Protein AF-A0A2H3JQ54-F1 (afdb_monomer_lite)

Structure (mmCIF, N/CA/C/O backbone):
data_AF-A0A2H3JQ54-F1
#
_entry.id   AF-A0A2H3JQ54-F1
#
loop_
_atom_site.group_PDB
_atom_site.id
_atom_site.type_symbol
_atom_site.label_atom_id
_atom_site.label_alt_id
_atom_site.label_comp_id
_atom_site.label_asym_id
_atom_site.label_entity_id
_atom_site.label_seq_id
_atom_site.pdbx_PDB_ins_code
_atom_site.Cartn_x
_atom_site.Cartn_y
_atom_site.Cartn_z
_atom_site.occupancy
_atom_site.B_iso_or_equiv
_atom_site.auth_seq_id
_atom_site.auth_comp_id
_atom_site.auth_asym_id
_atom_site.auth_atom_id
_atom_site.pdbx_PDB_model_num
ATOM 1 N N . MET A 1 1 ? 26.049 -53.222 3.981 1.00 39.62 1 MET A N 1
ATOM 2 C CA . MET A 1 1 ? 26.624 -52.673 5.227 1.00 39.62 1 MET A CA 1
ATOM 3 C C . MET A 1 1 ? 25.694 -51.576 5.714 1.00 39.62 1 MET A C 1
ATOM 5 O O . MET A 1 1 ? 25.750 -50.468 5.204 1.00 39.62 1 MET A O 1
ATOM 9 N N . ALA A 1 2 ? 24.769 -51.938 6.600 1.00 34.16 2 ALA A N 1
ATOM 10 C CA . ALA A 1 2 ? 23.814 -51.029 7.220 1.00 34.16 2 ALA A CA 1
ATOM 11 C C . ALA A 1 2 ? 24.393 -50.530 8.551 1.00 34.16 2 ALA A C 1
ATOM 13 O O . ALA A 1 2 ? 25.016 -51.308 9.276 1.00 34.16 2 ALA A O 1
ATOM 14 N N . ARG A 1 3 ? 24.199 -49.249 8.865 1.00 30.95 3 ARG A N 1
ATOM 15 C CA . ARG A 1 3 ? 24.366 -48.714 10.217 1.00 30.95 3 ARG A CA 1
ATOM 16 C C . ARG A 1 3 ? 23.108 -47.939 10.575 1.00 30.95 3 ARG A C 1
ATOM 18 O O . ARG A 1 3 ? 22.981 -46.767 10.244 1.00 30.95 3 ARG A O 1
ATOM 25 N N . ASP A 1 4 ? 22.212 -48.648 11.248 1.00 30.03 4 ASP A N 1
ATOM 26 C CA . ASP A 1 4 ? 21.304 -48.071 12.226 1.00 30.03 4 ASP A CA 1
ATOM 27 C C . ASP A 1 4 ? 22.130 -47.516 13.390 1.00 30.03 4 ASP A C 1
ATOM 29 O O . ASP A 1 4 ? 23.048 -48.174 13.890 1.00 30.03 4 ASP A O 1
ATOM 33 N N . GLN A 1 5 ? 21.789 -46.316 13.846 1.00 30.11 5 GLN A N 1
ATOM 34 C CA . GLN A 1 5 ? 22.185 -45.836 15.163 1.00 30.11 5 GLN A CA 1
ATOM 35 C C . GLN A 1 5 ? 20.939 -45.329 15.877 1.00 30.11 5 GLN A C 1
ATOM 37 O O . GLN A 1 5 ? 20.510 -44.188 15.736 1.00 30.11 5 GLN A O 1
ATOM 42 N N . GLN A 1 6 ? 20.359 -46.243 16.646 1.00 26.97 6 GLN A N 1
ATOM 43 C CA . GLN A 1 6 ? 19.366 -45.974 17.664 1.00 26.97 6 GLN A CA 1
ATOM 44 C C . GLN A 1 6 ? 20.102 -45.887 18.999 1.00 26.97 6 GLN A C 1
ATOM 46 O O . GLN A 1 6 ? 20.670 -46.877 19.459 1.00 26.97 6 GLN A O 1
ATOM 51 N N . CYS A 1 7 ? 20.104 -44.707 19.620 1.00 26.53 7 CYS A N 1
ATOM 52 C CA . CYS A 1 7 ? 20.526 -44.558 21.008 1.00 26.53 7 CYS A CA 1
ATOM 53 C C . CYS A 1 7 ? 19.288 -44.411 21.891 1.00 26.53 7 CYS A C 1
ATOM 55 O O . CYS A 1 7 ? 18.570 -43.415 21.853 1.00 26.53 7 CYS A O 1
ATOM 57 N N . ARG A 1 8 ? 19.060 -45.475 22.657 1.00 25.97 8 ARG A N 1
ATOM 58 C CA . ARG A 1 8 ? 18.150 -45.603 23.792 1.00 25.97 8 ARG A CA 1
ATOM 59 C C . ARG A 1 8 ? 18.846 -45.038 25.032 1.00 25.97 8 ARG A C 1
ATOM 61 O O . ARG A 1 8 ? 20.017 -45.343 25.239 1.00 25.97 8 ARG A O 1
ATOM 68 N N . MET A 1 9 ? 18.111 -44.358 25.906 1.00 24.03 9 MET A N 1
ATOM 69 C CA . MET A 1 9 ? 18.397 -44.374 27.343 1.00 24.03 9 MET A CA 1
ATOM 70 C C . MET A 1 9 ? 17.081 -44.343 28.124 1.00 24.03 9 MET A C 1
ATOM 72 O O . MET A 1 9 ? 16.326 -43.381 28.046 1.00 24.03 9 MET A O 1
ATOM 76 N N . ASP A 1 10 ? 16.844 -45.433 28.855 1.00 26.53 10 ASP A N 1
ATOM 77 C CA . ASP A 1 10 ? 15.820 -45.607 29.886 1.00 26.53 10 ASP A CA 1
ATOM 78 C C . ASP A 1 10 ? 16.506 -45.618 31.263 1.00 26.53 10 ASP A C 1
ATOM 80 O O . ASP A 1 10 ? 17.500 -46.325 31.434 1.00 26.53 10 ASP A O 1
ATOM 84 N N . ALA A 1 11 ? 15.925 -44.921 32.246 1.00 28.30 11 ALA A N 1
ATOM 85 C CA . ALA A 1 11 ? 15.897 -45.258 33.684 1.00 28.30 11 ALA A CA 1
ATOM 86 C C . ALA A 1 11 ? 14.970 -44.233 34.387 1.00 28.30 11 ALA A C 1
ATOM 88 O O . ALA A 1 11 ? 15.271 -43.048 34.381 1.00 28.30 11 ALA A O 1
ATOM 89 N N . ARG A 1 12 ? 13.714 -44.561 34.735 1.00 27.17 12 ARG A N 1
ATOM 90 C CA . ARG A 1 12 ? 13.173 -45.316 35.896 1.00 27.17 12 ARG A CA 1
ATOM 91 C C . ARG A 1 12 ? 12.977 -44.500 37.196 1.00 27.17 12 ARG A C 1
ATOM 93 O O . ARG A 1 12 ? 13.956 -44.106 37.808 1.00 27.17 12 ARG A O 1
ATOM 100 N N . PHE A 1 13 ? 11.698 -44.464 37.624 1.00 28.47 13 PHE A N 1
ATOM 101 C CA . PHE A 1 13 ? 11.098 -44.264 38.969 1.00 28.47 13 PHE A CA 1
ATOM 102 C C . PHE A 1 13 ? 11.384 -42.924 39.689 1.00 28.47 13 PHE A C 1
ATOM 104 O O . PHE A 1 13 ? 12.522 -42.512 39.835 1.00 28.47 13 PHE A O 1
ATOM 111 N N . SER A 1 14 ? 10.404 -42.185 40.227 1.00 27.56 14 SER A N 1
ATOM 112 C CA . SER A 1 14 ? 9.398 -42.623 41.209 1.00 27.56 14 SER A CA 1
ATOM 113 C C . SER A 1 14 ? 8.235 -41.624 41.317 1.00 27.56 14 SER A C 1
ATOM 115 O O . SER A 1 14 ? 8.415 -40.429 41.106 1.00 27.56 14 SER A O 1
ATOM 117 N N . ASP A 1 15 ? 7.083 -42.150 41.711 1.00 32.75 15 ASP A N 1
ATOM 118 C CA . ASP A 1 15 ? 5.839 -41.477 42.093 1.00 32.75 15 ASP A CA 1
ATOM 119 C C . ASP A 1 15 ? 5.988 -40.739 43.440 1.00 32.75 15 ASP A C 1
ATOM 121 O O . ASP A 1 15 ? 6.494 -41.360 44.369 1.00 32.75 15 ASP A O 1
ATOM 125 N N . TRP A 1 16 ? 5.548 -39.476 43.563 1.00 28.58 16 TRP A N 1
ATOM 126 C CA . TRP A 1 16 ? 5.128 -38.836 44.829 1.00 28.58 16 TRP A CA 1
ATOM 127 C C . TRP A 1 16 ? 4.170 -37.658 44.554 1.00 28.58 16 TRP A C 1
ATOM 129 O O . TRP A 1 16 ? 4.369 -36.836 43.662 1.00 28.58 16 TRP A O 1
ATOM 139 N N . THR A 1 17 ? 3.120 -37.627 45.368 1.00 31.22 17 THR A N 1
ATOM 140 C CA . THR A 1 17 ? 1.896 -36.812 45.377 1.00 31.22 17 THR A CA 1
ATOM 141 C C . THR A 1 17 ? 2.050 -35.315 45.693 1.00 31.22 17 THR A C 1
ATOM 143 O O . THR A 1 17 ? 2.890 -34.927 46.497 1.00 31.22 17 THR A O 1
ATOM 146 N N . GLU A 1 18 ? 1.120 -34.530 45.124 1.00 31.84 18 GLU A N 1
ATOM 147 C CA . GLU A 1 18 ? 0.506 -33.261 45.582 1.00 31.84 18 GLU A CA 1
ATOM 148 C C . GLU A 1 18 ? 1.346 -32.204 46.335 1.00 31.84 18 GLU A C 1
ATOM 150 O O . GLU A 1 18 ? 1.674 -32.366 47.509 1.00 31.84 18 GLU A O 1
ATOM 155 N N . ARG A 1 19 ? 1.501 -31.020 45.711 1.00 28.70 19 ARG A N 1
ATOM 156 C CA . ARG A 1 19 ? 1.103 -29.685 46.235 1.00 28.70 19 ARG A CA 1
ATOM 157 C C . ARG A 1 19 ? 1.376 -28.580 45.192 1.00 28.70 19 ARG A C 1
ATOM 159 O O . ARG A 1 19 ? 2.379 -28.597 44.491 1.00 28.70 19 ARG A O 1
ATOM 166 N N . VAL A 1 20 ? 0.462 -27.615 45.114 1.00 26.84 20 VAL A N 1
ATOM 167 C CA . VAL A 1 20 ? 0.371 -26.457 44.190 1.00 26.84 20 VAL A CA 1
ATOM 168 C C . VAL A 1 20 ? 0.284 -25.186 45.073 1.00 26.84 20 VAL A C 1
ATOM 170 O O . VAL A 1 20 ? -0.193 -25.331 46.201 1.00 26.84 20 VAL A O 1
ATOM 173 N N . PRO A 1 21 ? 0.554 -23.932 44.630 1.00 52.00 21 PRO A N 1
ATOM 174 C CA . PRO A 1 21 ? 1.572 -23.380 43.710 1.00 52.00 21 PRO A CA 1
ATOM 175 C C . PRO A 1 21 ? 2.267 -22.092 44.255 1.00 52.00 21 PRO A C 1
ATOM 177 O O . PRO A 1 21 ? 1.821 -21.516 45.243 1.00 52.00 21 PRO A O 1
ATOM 180 N N . ALA A 1 22 ? 3.286 -21.584 43.536 1.00 28.08 22 ALA A N 1
ATOM 181 C CA . ALA A 1 22 ? 3.471 -20.178 43.074 1.00 28.08 22 ALA A CA 1
ATOM 182 C C . ALA A 1 22 ? 4.973 -19.836 42.866 1.00 28.08 22 ALA A C 1
ATOM 184 O O . ALA A 1 22 ? 5.831 -20.480 43.462 1.00 28.08 22 ALA A O 1
ATOM 185 N N . PRO A 1 23 ? 5.329 -18.775 42.117 1.00 32.53 23 PRO A N 1
ATOM 186 C CA . PRO A 1 23 ? 5.084 -18.568 40.691 1.00 32.53 23 PRO A CA 1
ATOM 187 C C . PRO A 1 23 ? 6.417 -18.341 39.944 1.00 32.53 23 PRO A C 1
ATOM 189 O O . PRO A 1 23 ? 7.290 -17.617 40.418 1.00 32.53 23 PRO A O 1
ATOM 192 N N . LEU A 1 24 ? 6.570 -1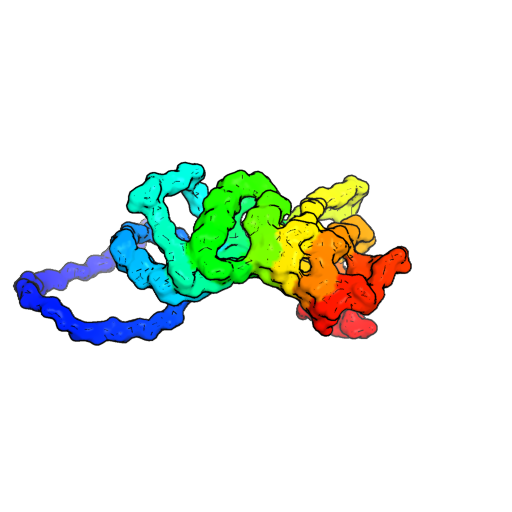8.889 38.737 1.00 23.67 24 LEU A N 1
ATOM 193 C CA . LEU A 1 24 ? 7.666 -18.485 37.852 1.00 23.67 24 LEU A CA 1
ATOM 194 C C . LEU A 1 24 ? 7.150 -17.457 36.846 1.00 23.67 24 LEU A C 1
ATOM 196 O O . LEU A 1 24 ? 6.443 -17.774 35.893 1.00 23.67 24 LEU A O 1
ATOM 200 N N . LEU A 1 25 ? 7.506 -16.204 37.123 1.00 25.75 25 LEU A N 1
ATOM 201 C CA . LEU A 1 25 ? 7.485 -15.083 36.193 1.00 25.75 25 LEU A CA 1
ATOM 202 C C . LEU A 1 25 ? 8.329 -15.424 34.958 1.00 25.75 25 LEU A C 1
ATOM 204 O O . LEU A 1 25 ? 9.514 -15.729 35.083 1.00 25.75 25 LEU A O 1
ATOM 208 N N . ILE A 1 26 ? 7.738 -15.305 33.771 1.00 23.84 26 ILE A N 1
ATOM 209 C CA . ILE A 1 26 ? 8.468 -15.209 32.503 1.00 23.84 26 ILE A CA 1
ATOM 210 C C . ILE A 1 26 ? 8.033 -13.891 31.842 1.00 23.84 26 ILE A C 1
ATOM 212 O O . ILE A 1 26 ? 6.833 -13.617 31.777 1.00 23.84 26 ILE A O 1
ATOM 216 N N . PRO A 1 27 ? 8.973 -13.038 31.399 1.00 23.91 27 PRO A N 1
ATOM 217 C CA . PRO A 1 27 ? 8.660 -11.736 30.828 1.00 23.91 27 PRO A CA 1
ATOM 218 C C . PRO A 1 27 ? 8.100 -11.913 29.415 1.00 23.91 27 PRO A C 1
ATOM 220 O O . PRO A 1 27 ? 8.723 -12.540 28.559 1.00 23.91 27 PRO A O 1
ATOM 223 N N . PHE A 1 28 ? 6.925 -11.345 29.152 1.00 25.16 28 PHE A N 1
ATOM 224 C CA . PHE A 1 28 ? 6.309 -11.412 27.834 1.00 25.16 28 PHE A CA 1
ATOM 225 C C . PHE A 1 28 ? 6.710 -10.227 26.956 1.00 25.16 28 PHE A C 1
ATOM 227 O O . PHE A 1 28 ? 6.195 -9.123 27.097 1.00 25.16 28 PHE A O 1
ATOM 234 N N . TYR A 1 29 ? 7.564 -10.510 25.974 1.00 23.81 29 TYR A N 1
ATOM 235 C CA . TYR A 1 29 ? 7.379 -9.997 24.619 1.00 23.81 29 TYR A CA 1
ATOM 236 C C . TYR A 1 29 ? 6.481 -11.000 23.886 1.00 23.81 29 TYR A C 1
ATOM 238 O O . TYR A 1 29 ? 6.945 -12.061 23.472 1.00 23.81 29 TYR A O 1
ATOM 246 N N . HIS A 1 30 ? 5.189 -10.711 23.740 1.00 31.97 30 HIS A N 1
ATOM 247 C CA . HIS A 1 30 ? 4.288 -11.575 22.975 1.00 31.97 30 HIS A CA 1
ATOM 248 C C . HIS A 1 30 ? 4.149 -11.084 21.534 1.00 31.97 30 HIS A C 1
ATOM 250 O O . HIS A 1 30 ? 3.197 -10.407 21.165 1.00 31.97 30 HIS A O 1
ATOM 256 N N . SER A 1 31 ? 5.112 -11.484 20.705 1.00 28.11 31 SER A N 1
ATOM 257 C CA . SER A 1 31 ? 4.872 -11.684 19.278 1.00 28.11 31 SER A CA 1
ATOM 258 C C . SER A 1 31 ? 4.294 -13.090 19.114 1.00 28.11 31 SER A C 1
ATOM 260 O O . SER A 1 31 ? 5.006 -14.084 19.263 1.00 28.11 31 SER A O 1
ATOM 262 N N . LEU A 1 32 ? 2.988 -13.200 18.875 1.00 33.62 32 LEU A N 1
ATOM 263 C CA . LEU A 1 32 ? 2.355 -14.472 18.524 1.00 33.62 32 LEU A CA 1
ATOM 264 C C . LEU A 1 32 ? 2.655 -14.771 17.048 1.00 33.62 32 LEU A C 1
ATOM 266 O O . LEU A 1 32 ? 1.861 -14.495 16.155 1.00 33.62 32 LEU A O 1
ATOM 270 N N . VAL A 1 33 ? 3.837 -15.334 16.785 1.00 29.16 33 VAL A N 1
ATOM 271 C CA . VAL A 1 33 ? 4.152 -15.955 15.493 1.00 29.16 33 VAL A CA 1
ATOM 272 C C . VAL A 1 33 ? 3.606 -17.377 15.524 1.00 29.16 33 VAL A C 1
ATOM 274 O O . VAL A 1 33 ? 4.290 -18.311 15.937 1.00 29.16 33 VAL A O 1
ATOM 277 N N . THR A 1 34 ? 2.369 -17.577 15.081 1.00 34.62 34 THR A N 1
ATOM 278 C CA . THR A 1 34 ? 1.852 -18.931 14.864 1.00 34.62 34 THR A CA 1
ATOM 279 C C . THR A 1 34 ? 2.414 -19.481 13.550 1.00 34.62 34 THR A C 1
ATOM 281 O O . THR A 1 34 ? 1.810 -19.394 12.484 1.00 34.62 34 THR A O 1
ATOM 284 N N . ARG A 1 35 ? 3.614 -20.078 13.604 1.00 29.59 35 ARG A N 1
ATOM 285 C CA . ARG A 1 35 ? 4.013 -21.064 12.590 1.00 29.59 35 ARG A CA 1
ATOM 286 C C . ARG A 1 35 ? 3.200 -22.325 12.857 1.00 29.59 35 ARG A C 1
ATOM 288 O O . ARG A 1 35 ? 3.353 -22.956 13.895 1.00 29.59 35 ARG A O 1
ATOM 295 N N . SER A 1 36 ? 2.299 -22.641 11.933 1.00 34.12 36 SER A N 1
ATOM 296 C CA . SER A 1 36 ? 1.471 -23.843 11.965 1.00 34.12 36 SER A CA 1
ATOM 297 C C . SER A 1 36 ? 2.342 -25.098 12.070 1.00 34.12 36 SER A C 1
ATOM 299 O O . SER A 1 36 ? 2.914 -25.529 11.077 1.00 34.12 36 SER A O 1
ATOM 301 N N . HIS A 1 37 ? 2.412 -25.674 13.270 1.00 29.45 37 HIS A N 1
ATOM 302 C CA . HIS A 1 37 ? 2.545 -27.107 13.504 1.00 29.45 37 HIS A CA 1
ATOM 303 C C . HIS A 1 37 ? 1.731 -27.458 14.756 1.00 29.45 37 HIS A C 1
ATOM 305 O O . HIS A 1 37 ? 1.732 -26.725 15.742 1.00 29.45 37 HIS A O 1
ATOM 311 N N . HIS A 1 38 ? 0.956 -28.534 14.639 1.00 36.31 38 HIS A N 1
ATOM 312 C CA . HIS A 1 38 ? -0.080 -29.002 15.557 1.00 36.31 38 HIS A CA 1
ATOM 313 C C . HIS A 1 38 ? 0.284 -28.906 17.046 1.00 36.31 38 HIS A C 1
ATOM 315 O O . HIS A 1 38 ? 1.181 -29.603 17.511 1.00 36.31 38 HIS A O 1
ATOM 321 N N . LEU A 1 39 ? -0.489 -28.129 17.808 1.00 29.86 39 LEU A N 1
ATOM 322 C CA . LEU A 1 39 ? -0.554 -28.233 19.264 1.00 29.86 39 LEU A CA 1
ATOM 323 C C . LEU A 1 39 ? -2.025 -28.195 19.711 1.00 29.86 39 LEU A C 1
ATOM 325 O O . LEU A 1 39 ? -2.792 -27.381 19.185 1.00 29.86 39 LEU A O 1
ATOM 329 N N . PRO A 1 40 ? -2.442 -29.065 20.650 1.00 32.81 40 PRO A N 1
ATOM 330 C CA . PRO A 1 40 ? -3.756 -28.989 21.267 1.00 32.81 40 PRO A CA 1
ATOM 331 C C . PRO A 1 40 ? -3.717 -27.854 22.296 1.00 32.81 40 PRO A C 1
ATOM 333 O O . PRO A 1 40 ? -3.065 -27.966 23.331 1.00 32.81 40 PRO A O 1
ATOM 336 N N . PHE A 1 41 ? -4.346 -26.724 21.982 1.00 41.16 41 PHE A N 1
ATOM 337 C CA . PHE A 1 41 ? -4.377 -25.568 22.877 1.00 41.16 41 PHE A CA 1
ATOM 338 C C . PHE A 1 41 ? -5.580 -25.645 23.819 1.00 41.16 41 PHE A C 1
ATOM 340 O O . PHE A 1 41 ? -6.712 -25.830 23.374 1.00 41.16 41 PHE A O 1
ATOM 347 N N . ASP A 1 42 ? -5.327 -25.470 25.115 1.00 36.28 42 ASP A N 1
ATOM 348 C CA . ASP A 1 42 ? -6.359 -25.345 26.141 1.00 36.28 42 ASP A CA 1
ATOM 349 C C . ASP A 1 42 ? -7.076 -23.988 25.997 1.00 36.28 42 ASP A C 1
ATOM 351 O O . ASP A 1 42 ? -6.463 -22.917 26.064 1.00 36.28 42 ASP A O 1
ATOM 355 N N . HIS A 1 43 ? -8.383 -24.028 25.734 1.00 41.59 43 HIS A N 1
ATOM 356 C CA . HIS A 1 43 ? -9.181 -22.868 25.327 1.00 41.59 43 HIS A CA 1
ATOM 357 C C . HIS A 1 43 ? -9.308 -21.789 26.420 1.00 41.59 43 HIS A C 1
ATOM 359 O O . HIS A 1 43 ? -9.524 -20.620 26.095 1.00 41.59 43 HIS A O 1
ATOM 365 N N . GLY A 1 44 ? -9.150 -22.154 27.699 1.00 36.44 44 GLY A N 1
ATOM 366 C CA . GLY A 1 44 ? -9.298 -21.233 28.834 1.00 36.44 44 GLY A CA 1
ATOM 367 C C . GLY A 1 44 ? -8.149 -20.230 28.987 1.00 36.44 44 GLY A C 1
ATOM 368 O O . GLY A 1 44 ? -8.389 -19.060 29.278 1.00 36.44 44 GLY A O 1
ATOM 369 N N . ALA A 1 45 ? -6.906 -20.650 28.729 1.00 41.97 45 ALA A N 1
ATOM 370 C CA . ALA A 1 45 ? -5.723 -19.794 28.875 1.00 41.97 45 ALA A CA 1
ATOM 371 C C . ALA A 1 45 ? -5.585 -18.768 27.734 1.00 41.97 45 ALA A C 1
ATOM 373 O O . ALA A 1 45 ? -5.090 -17.658 27.943 1.00 41.97 45 ALA A O 1
ATOM 374 N N . LEU A 1 46 ? -6.069 -19.118 26.535 1.00 46.53 46 LEU A N 1
ATOM 375 C CA . LEU A 1 46 ? -6.068 -18.224 25.378 1.00 46.53 46 LEU A CA 1
ATOM 376 C C . LEU A 1 46 ? -6.990 -17.018 25.618 1.00 46.53 46 LEU A C 1
ATOM 378 O O . LEU A 1 46 ? -6.571 -15.887 25.401 1.00 46.53 46 LEU A O 1
ATOM 382 N N . ALA A 1 47 ? -8.209 -17.244 26.125 1.00 47.59 47 ALA A N 1
ATOM 383 C CA . ALA A 1 47 ? -9.185 -16.181 26.379 1.00 47.59 47 ALA A CA 1
ATOM 384 C C . ALA A 1 47 ? -8.643 -15.107 27.343 1.00 47.59 47 ALA A C 1
ATOM 386 O O . ALA A 1 47 ? -8.693 -13.923 27.021 1.00 47.59 47 ALA A O 1
ATOM 387 N N . SER A 1 48 ? -8.010 -15.511 28.454 1.00 50.34 48 SER A N 1
ATOM 388 C CA . SER A 1 48 ? -7.392 -14.567 29.401 1.00 50.34 48 SER A CA 1
ATOM 389 C C . SER A 1 48 ? -6.163 -13.838 28.844 1.00 50.34 48 SER A C 1
ATOM 391 O O . SER A 1 48 ? -5.870 -12.718 29.257 1.00 50.34 48 SER A O 1
ATOM 393 N N . ALA A 1 49 ? -5.432 -14.452 27.906 1.00 57.69 49 ALA A N 1
ATOM 394 C CA . ALA A 1 49 ? -4.287 -13.815 27.256 1.00 57.69 49 ALA A CA 1
ATOM 395 C C . ALA A 1 49 ? -4.722 -12.720 26.265 1.00 57.69 49 ALA A C 1
ATOM 397 O O . ALA A 1 49 ? -3.965 -11.780 26.016 1.00 57.69 49 ALA A O 1
ATOM 398 N N . PHE A 1 50 ? -5.948 -12.802 25.734 1.00 64.38 50 PHE A N 1
ATOM 399 C CA . PHE A 1 50 ? -6.491 -11.788 24.834 1.00 64.38 50 PHE A CA 1
ATOM 400 C C . PHE A 1 50 ? -7.044 -10.562 25.554 1.00 64.38 50 PHE A C 1
ATOM 402 O O . PHE A 1 50 ? -7.005 -9.489 24.964 1.00 64.38 50 PHE A O 1
ATOM 409 N N . ASP A 1 51 ? -7.468 -10.646 26.817 1.00 69.44 51 ASP A N 1
ATOM 410 C CA . ASP A 1 51 ? -8.097 -9.517 27.533 1.00 69.44 51 ASP A CA 1
ATOM 411 C C . ASP A 1 51 ? -7.229 -8.249 27.630 1.00 69.44 51 ASP A C 1
ATOM 413 O O . ASP A 1 51 ? -7.760 -7.158 27.828 1.00 69.44 51 ASP A O 1
ATOM 417 N N . ARG A 1 52 ? -5.903 -8.376 27.478 1.00 78.44 52 ARG A N 1
ATOM 418 C CA . ARG A 1 52 ? -4.945 -7.251 27.468 1.00 78.44 52 ARG A CA 1
ATOM 419 C C . ARG A 1 52 ? -4.229 -7.059 26.133 1.00 78.44 52 ARG A C 1
ATOM 421 O O . ARG A 1 52 ? -3.257 -6.309 26.058 1.00 78.44 52 ARG A O 1
ATOM 428 N N . LEU A 1 53 ? -4.645 -7.774 25.091 1.00 83.62 53 LEU A N 1
ATOM 429 C CA . LEU A 1 53 ? -4.003 -7.676 23.790 1.00 83.62 53 LEU A CA 1
ATOM 430 C C . LEU A 1 53 ? -4.299 -6.309 23.168 1.00 83.62 53 LEU A C 1
ATOM 432 O O . LEU A 1 53 ? -5.454 -5.986 22.910 1.00 83.62 53 LEU A O 1
ATOM 436 N N . GLU A 1 54 ? -3.257 -5.523 22.904 1.00 87.38 54 GLU A N 1
ATOM 437 C CA . GLU A 1 54 ? -3.390 -4.219 22.237 1.00 87.38 54 GLU A CA 1
ATOM 438 C C . GLU A 1 54 ? -3.097 -4.275 20.738 1.00 87.38 54 GLU A C 1
ATOM 440 O O . GLU A 1 54 ? -3.662 -3.496 19.969 1.00 87.38 54 GLU A O 1
ATOM 445 N N . LYS A 1 55 ? -2.221 -5.193 20.318 1.00 88.56 55 LYS A N 1
ATOM 446 C CA . LYS A 1 55 ? -1.808 -5.364 18.924 1.00 88.56 55 LYS A CA 1
ATOM 447 C C . LYS A 1 55 ? -1.848 -6.834 18.545 1.00 88.56 55 LYS A C 1
ATOM 449 O O . LYS A 1 55 ? -1.280 -7.670 19.246 1.00 88.56 55 LYS A O 1
ATOM 454 N N . LEU A 1 56 ? -2.489 -7.140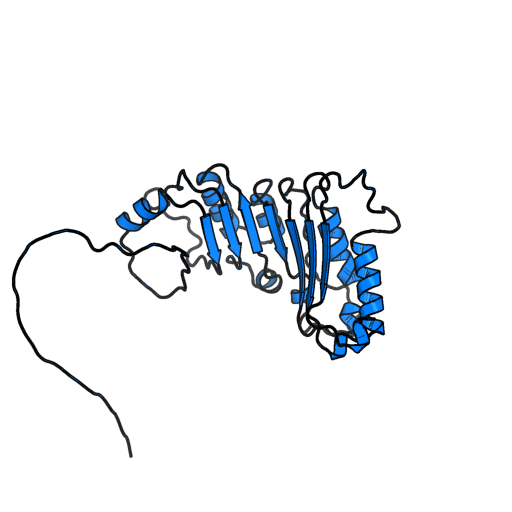 17.426 1.00 87.25 56 LEU A N 1
ATOM 455 C CA . LEU A 1 56 ? -2.537 -8.479 16.856 1.00 87.25 56 LEU A CA 1
ATOM 456 C C . LEU A 1 56 ? -1.802 -8.473 15.519 1.00 87.25 56 LEU A C 1
ATOM 458 O O . LEU A 1 56 ? -2.081 -7.636 14.673 1.00 87.25 56 LEU A O 1
ATOM 462 N N . HIS A 1 57 ? -0.883 -9.413 15.317 1.00 88.75 57 HIS A N 1
ATOM 463 C CA . HIS A 1 57 ? -0.181 -9.572 14.046 1.00 88.75 57 HIS A CA 1
ATOM 464 C C . HIS A 1 57 ? -0.558 -10.922 13.446 1.00 88.75 57 HIS A C 1
ATOM 466 O O . HIS A 1 57 ? -0.308 -11.968 14.044 1.00 88.75 57 HIS A O 1
ATOM 472 N N . ILE A 1 58 ? -1.144 -10.906 12.256 1.00 84.75 58 ILE A N 1
ATOM 473 C CA . ILE A 1 58 ? -1.574 -12.101 11.538 1.00 84.75 58 ILE A CA 1
ATOM 474 C C . ILE A 1 58 ? -0.758 -12.222 10.262 1.00 84.75 58 ILE A C 1
ATOM 476 O O . ILE A 1 58 ? -0.748 -11.329 9.420 1.00 84.75 58 ILE A O 1
ATOM 480 N N . ARG A 1 59 ? -0.082 -13.359 10.105 1.00 82.94 59 ARG A N 1
ATOM 481 C CA . ARG A 1 59 ? 0.720 -13.661 8.919 1.00 82.94 59 ARG A CA 1
ATOM 482 C C . ARG A 1 59 ? 0.330 -15.014 8.355 1.00 82.94 59 ARG A C 1
ATOM 484 O O . ARG A 1 59 ? 0.202 -15.967 9.118 1.00 82.94 59 ARG A O 1
ATOM 491 N N . ASN A 1 60 ? 0.230 -15.123 7.032 1.00 75.44 60 ASN A N 1
ATOM 492 C CA . ASN A 1 60 ? 0.054 -16.407 6.343 1.00 75.44 60 ASN A CA 1
ATOM 493 C C . ASN A 1 60 ? -1.181 -17.191 6.821 1.00 75.44 60 ASN A C 1
ATOM 495 O O . ASN A 1 60 ? -1.142 -18.422 6.898 1.00 75.44 60 ASN A O 1
ATOM 499 N N . LEU A 1 61 ? -2.259 -16.485 7.188 1.00 70.50 61 LEU A N 1
ATOM 500 C CA . LEU A 1 61 ? -3.453 -17.110 7.748 1.00 70.50 61 LEU A CA 1
ATOM 501 C C . LEU A 1 61 ? -4.102 -17.994 6.687 1.00 70.50 61 LEU A C 1
ATOM 503 O O . LEU A 1 61 ? -4.718 -17.493 5.753 1.00 70.50 61 LEU A O 1
ATOM 507 N N . ARG A 1 62 ? -3.988 -19.313 6.849 1.00 64.69 62 ARG A N 1
ATOM 508 C CA . ARG A 1 62 ? -4.701 -20.295 6.032 1.00 64.69 62 ARG A CA 1
ATOM 509 C C . ARG A 1 62 ? -5.928 -20.768 6.788 1.00 64.69 62 ARG A C 1
ATOM 511 O O . ARG A 1 62 ? -5.820 -21.389 7.841 1.00 64.69 62 ARG A O 1
ATOM 518 N N . VAL A 1 63 ? -7.095 -20.475 6.238 1.00 59.31 63 VAL A N 1
ATOM 519 C CA . VAL A 1 63 ? -8.374 -20.932 6.774 1.00 59.31 63 VAL A CA 1
ATOM 520 C C . VAL A 1 63 ? -8.579 -22.351 6.263 1.00 59.31 63 VAL A C 1
ATOM 522 O O . VAL A 1 63 ? -8.903 -22.550 5.093 1.00 59.31 63 VAL A O 1
ATOM 525 N N . LEU A 1 64 ? -8.298 -23.331 7.123 1.00 56.53 64 LEU A N 1
ATOM 526 C CA . LEU A 1 64 ? -8.401 -24.756 6.793 1.00 56.53 64 LEU A CA 1
ATOM 527 C C . LEU A 1 64 ? -9.865 -25.219 6.698 1.00 56.53 64 LEU A C 1
ATOM 529 O O . LEU A 1 64 ? -10.171 -26.119 5.924 1.00 56.53 64 LEU A O 1
ATOM 533 N N . GLU A 1 65 ? -10.775 -24.551 7.410 1.00 54.69 65 GLU A N 1
ATOM 534 C CA . GLU A 1 65 ? -12.219 -24.786 7.360 1.00 54.69 65 GLU A CA 1
ATOM 535 C C . GLU A 1 65 ? -12.939 -23.462 7.078 1.00 54.69 65 GLU A C 1
ATOM 537 O O . GLU A 1 65 ? -12.888 -22.538 7.884 1.00 54.69 65 GLU A O 1
ATOM 542 N N . ARG A 1 66 ? -13.626 -23.347 5.931 1.00 55.00 66 ARG A N 1
ATOM 543 C CA . ARG A 1 66 ? -14.402 -22.140 5.556 1.00 55.00 66 ARG A CA 1
ATOM 544 C C . ARG A 1 66 ? -15.657 -21.919 6.416 1.00 55.00 66 ARG A C 1
ATOM 546 O O . ARG A 1 66 ? -16.410 -20.983 6.166 1.00 55.00 66 ARG A O 1
ATOM 553 N N . GLN A 1 67 ? -15.920 -22.783 7.394 1.00 53.84 67 GLN A N 1
ATOM 554 C CA . GLN A 1 67 ? -17.053 -22.633 8.298 1.00 53.84 67 GLN A CA 1
ATOM 555 C C . GLN A 1 67 ? -16.642 -21.788 9.501 1.00 53.84 67 GLN A C 1
ATOM 557 O O . GLN A 1 67 ? -15.673 -22.091 10.193 1.00 53.84 67 GLN A O 1
ATOM 562 N N . ALA A 1 68 ? -17.395 -20.718 9.757 1.00 53.50 68 ALA A N 1
ATOM 563 C CA . ALA A 1 68 ? -17.217 -19.934 10.969 1.00 53.50 68 ALA A CA 1
ATOM 564 C C . ALA A 1 68 ? -17.420 -20.839 12.199 1.00 53.50 68 ALA A C 1
ATOM 566 O O . ALA A 1 68 ? -18.390 -21.605 12.224 1.00 53.50 68 ALA A O 1
ATOM 567 N N . PRO A 1 69 ? -16.564 -20.751 13.235 1.00 54.97 69 PRO A N 1
ATOM 568 C CA . PRO A 1 69 ? -16.753 -21.543 14.438 1.00 54.97 69 PRO A CA 1
ATOM 569 C C . PRO A 1 69 ? -18.141 -21.267 15.050 1.00 54.97 69 PRO A C 1
ATOM 571 O O . PRO A 1 69 ? -18.642 -20.130 14.982 1.00 54.97 69 PRO A O 1
ATOM 574 N N . PRO A 1 70 ? -18.783 -22.291 15.647 1.00 59.19 70 PRO A N 1
ATOM 575 C CA . PRO A 1 70 ? -20.081 -22.138 16.298 1.00 59.19 70 PRO A CA 1
ATOM 576 C C . PRO A 1 70 ? -20.019 -21.025 17.347 1.00 59.19 70 PRO A C 1
ATOM 578 O O . PRO A 1 70 ? -18.960 -20.772 17.918 1.00 59.19 70 PRO A O 1
ATOM 581 N N . ALA A 1 71 ? -21.143 -20.347 17.601 1.00 57.72 71 ALA A N 1
ATOM 582 C CA . ALA A 1 71 ? -21.194 -19.148 18.447 1.00 57.72 71 ALA A CA 1
ATOM 583 C C . ALA A 1 71 ? -20.524 -19.330 19.826 1.00 57.72 71 ALA A C 1
ATOM 585 O O . ALA A 1 71 ? -19.880 -18.408 20.313 1.00 57.72 71 ALA A O 1
ATOM 586 N N . SER A 1 72 ? -20.593 -20.536 20.396 1.00 52.38 72 SER A N 1
ATOM 587 C CA . SER A 1 72 ? -19.958 -20.925 21.664 1.00 52.38 72 SER A CA 1
ATOM 588 C C . SER A 1 72 ? -18.428 -21.069 21.621 1.00 52.38 72 SER A C 1
ATOM 590 O O . SER A 1 72 ? -17.803 -21.186 22.669 1.00 52.38 72 SER A O 1
ATOM 592 N N . ARG A 1 73 ? -17.817 -21.080 20.430 1.00 57.09 73 ARG A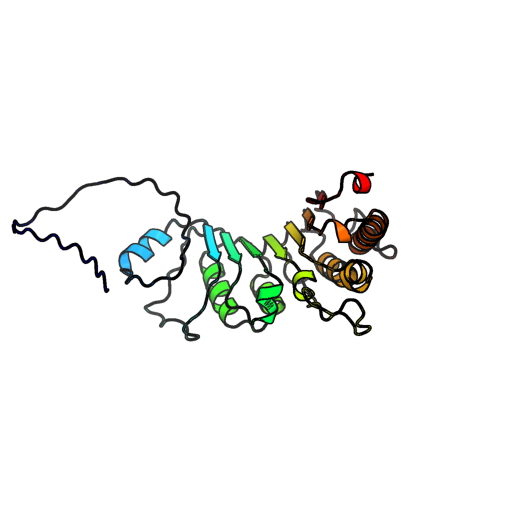 N 1
ATOM 593 C CA . ARG A 1 73 ? -16.363 -21.175 20.191 1.00 57.09 73 ARG A CA 1
ATOM 594 C C . ARG A 1 73 ? -15.793 -19.931 19.507 1.00 57.09 73 ARG A C 1
ATOM 596 O O . ARG A 1 73 ? -14.644 -19.940 19.063 1.00 57.09 73 ARG A O 1
ATOM 603 N N . ARG A 1 74 ? -16.596 -18.873 19.362 1.00 61.00 74 ARG A N 1
ATOM 604 C CA . ARG A 1 74 ? -16.123 -17.609 18.796 1.00 61.00 74 ARG A CA 1
ATOM 605 C C . ARG A 1 74 ? -15.211 -16.931 19.801 1.00 61.00 74 ARG A C 1
ATOM 607 O O . ARG A 1 74 ? -15.492 -16.903 20.994 1.00 61.00 74 ARG A O 1
ATOM 614 N N . TRP A 1 75 ? -14.109 -16.400 19.296 1.00 62.50 75 TRP A N 1
ATOM 615 C CA . TRP A 1 75 ? -13.182 -15.624 20.097 1.00 62.50 75 TRP A CA 1
ATOM 616 C C . TRP A 1 75 ? -13.923 -14.395 20.621 1.00 62.50 75 TRP A C 1
ATOM 618 O O . TRP A 1 75 ? -14.535 -13.666 19.835 1.00 62.50 75 TRP A O 1
ATOM 628 N N . ALA A 1 76 ? -13.897 -14.184 21.936 1.00 66.56 76 ALA A N 1
ATOM 629 C CA . ALA A 1 76 ? -14.355 -12.928 22.502 1.00 66.56 76 ALA A CA 1
ATOM 630 C C . ALA A 1 76 ? -13.355 -11.842 22.067 1.00 66.56 76 ALA A C 1
ATOM 632 O O . ALA A 1 76 ? -12.151 -12.014 22.281 1.00 66.56 76 ALA A O 1
ATOM 633 N N . PRO A 1 77 ? -13.804 -10.769 21.395 1.00 67.50 77 PRO A N 1
ATOM 634 C CA . PRO A 1 77 ? -12.908 -9.698 21.000 1.00 67.50 77 PRO A CA 1
ATOM 635 C C . PRO A 1 77 ? -12.301 -9.059 22.246 1.00 67.50 77 PRO A C 1
ATOM 637 O O . PRO A 1 77 ? -13.017 -8.701 23.179 1.00 67.50 77 PRO A O 1
ATOM 640 N N . SER A 1 78 ? -10.983 -8.889 22.235 1.00 74.56 78 SER A N 1
ATOM 641 C CA . SER A 1 78 ? -10.297 -8.164 23.296 1.00 74.56 78 SER A CA 1
ATOM 642 C C . SER A 1 78 ? -10.795 -6.715 23.355 1.00 74.56 78 SER A C 1
ATOM 644 O O . SER A 1 78 ? -10.768 -6.027 22.327 1.00 74.56 78 SER A O 1
ATOM 646 N N . PRO A 1 79 ? -11.223 -6.214 24.528 1.00 74.50 79 PRO A N 1
ATOM 647 C CA . PRO A 1 79 ? -11.647 -4.825 24.669 1.00 74.50 79 PRO A CA 1
ATOM 648 C C . PRO A 1 79 ? -10.477 -3.840 24.527 1.00 74.50 79 PRO A C 1
ATOM 650 O O . PRO A 1 79 ? -10.707 -2.662 24.272 1.00 74.50 79 PRO A O 1
ATOM 653 N N . THR A 1 80 ? -9.231 -4.302 24.673 1.00 82.62 80 THR A N 1
ATOM 654 C CA . THR A 1 80 ? -8.028 -3.460 24.596 1.00 82.62 80 THR A CA 1
ATOM 655 C C . THR A 1 80 ? -7.379 -3.434 23.215 1.00 82.62 80 THR A C 1
ATOM 657 O O . THR A 1 80 ? -6.393 -2.719 23.039 1.00 82.62 80 THR A O 1
ATOM 660 N N . LEU A 1 81 ? -7.890 -4.199 22.243 1.00 84.25 81 LEU A N 1
ATOM 661 C CA . LEU A 1 81 ? -7.273 -4.319 20.922 1.00 84.25 81 LEU A CA 1
ATOM 662 C C . LEU A 1 81 ? -7.426 -3.025 20.121 1.00 84.25 81 LEU A C 1
ATOM 664 O O . LEU A 1 81 ? -8.535 -2.618 19.775 1.00 84.25 81 LEU A O 1
ATOM 668 N N . LYS A 1 82 ? -6.284 -2.409 19.817 1.00 89.31 82 LYS A N 1
ATOM 669 C CA . LYS A 1 82 ? -6.169 -1.123 19.123 1.00 89.31 82 LYS A CA 1
ATOM 670 C C . LYS A 1 82 ? -5.673 -1.277 17.693 1.00 89.31 82 LYS A C 1
ATOM 672 O O . LYS A 1 82 ? -6.034 -0.461 16.853 1.00 89.31 82 LYS A O 1
ATOM 677 N N . ALA A 1 83 ? -4.849 -2.291 17.418 1.00 91.12 83 ALA A N 1
ATOM 678 C CA . ALA A 1 83 ? -4.276 -2.483 16.092 1.00 91.12 83 ALA A CA 1
ATOM 679 C C . ALA A 1 83 ? -4.277 -3.941 15.624 1.00 91.12 83 ALA A C 1
ATOM 681 O O . ALA A 1 83 ? -4.034 -4.868 16.404 1.00 91.12 83 ALA A O 1
ATOM 682 N N . LEU A 1 84 ? -4.487 -4.117 14.320 1.00 91.19 84 LEU A N 1
ATOM 683 C CA . LEU A 1 84 ? -4.339 -5.381 13.610 1.00 91.19 84 LEU A CA 1
ATOM 684 C C . LEU A 1 84 ? -3.380 -5.200 12.435 1.00 91.19 84 LEU A C 1
ATOM 686 O O . LEU A 1 84 ? -3.717 -4.527 11.465 1.00 91.19 84 LEU A O 1
ATOM 690 N N . ASP A 1 85 ? -2.254 -5.898 12.476 1.00 92.62 85 ASP A N 1
ATOM 691 C CA . ASP A 1 85 ? -1.375 -6.067 11.327 1.00 92.62 85 ASP A CA 1
ATOM 692 C C . ASP A 1 85 ? -1.734 -7.359 10.600 1.00 92.62 85 ASP A C 1
ATOM 694 O O . ASP A 1 85 ? -1.844 -8.423 11.219 1.00 92.62 85 ASP A O 1
ATOM 698 N N . PHE A 1 86 ? -1.879 -7.297 9.280 1.00 90.00 86 PHE A N 1
ATOM 699 C CA . PHE A 1 86 ? -2.152 -8.470 8.460 1.00 90.00 86 PHE A CA 1
ATOM 700 C C . PHE A 1 86 ? -1.185 -8.574 7.284 1.00 90.00 86 PHE A C 1
ATOM 702 O O . PHE A 1 86 ? -0.871 -7.591 6.619 1.00 90.00 86 PHE A O 1
ATOM 709 N N . SER A 1 87 ? -0.747 -9.797 6.989 1.00 88.56 87 SER A N 1
ATOM 710 C CA . SER A 1 87 ? -0.061 -10.126 5.742 1.00 88.56 87 SER A CA 1
ATOM 711 C C . SER A 1 87 ? -0.323 -11.562 5.317 1.00 88.56 87 SER A C 1
ATOM 713 O O . SER A 1 87 ? -0.520 -12.457 6.142 1.00 88.56 87 SER A O 1
ATOM 715 N N . GLY A 1 88 ? -0.344 -11.794 4.005 1.00 74.94 88 GLY A N 1
ATOM 716 C CA . GLY A 1 88 ? -0.503 -13.144 3.464 1.00 74.94 88 GLY A CA 1
ATOM 717 C C . GLY A 1 88 ? -1.744 -13.872 3.994 1.00 74.94 88 GLY A C 1
ATOM 718 O O . GLY A 1 88 ? -1.649 -15.029 4.374 1.00 74.94 88 GLY A O 1
ATOM 719 N N . LEU A 1 89 ? -2.909 -13.223 4.074 1.00 73.88 89 LEU A N 1
ATOM 720 C CA . LEU A 1 89 ? -4.161 -13.928 4.388 1.00 73.88 89 LEU A CA 1
ATOM 721 C C . LEU A 1 89 ? -4.427 -15.034 3.343 1.00 73.88 89 LEU A C 1
ATOM 723 O O . LEU A 1 89 ? -3.635 -15.209 2.416 1.00 73.88 89 LEU A O 1
ATOM 727 N N . ASN A 1 90 ? -5.502 -15.817 3.485 1.00 66.00 90 ASN A N 1
ATOM 728 C CA . ASN A 1 90 ? -5.79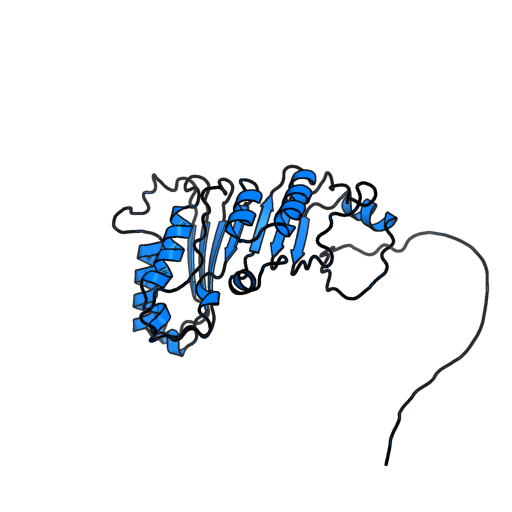4 -16.985 2.631 1.00 66.00 90 ASN A CA 1
ATOM 729 C C . ASN A 1 90 ? -6.243 -16.612 1.202 1.00 66.00 90 ASN A C 1
ATOM 731 O O . ASN A 1 90 ? -7.204 -17.149 0.662 1.00 66.00 90 ASN A O 1
ATOM 735 N N . TRP A 1 91 ? -5.528 -15.665 0.625 1.00 70.00 91 TRP A N 1
ATOM 736 C CA . TRP A 1 91 ? -5.504 -15.202 -0.731 1.00 70.00 91 TRP A CA 1
ATOM 737 C C . TRP A 1 91 ? -5.549 -16.352 -1.731 1.00 70.00 91 TRP A C 1
ATOM 739 O O . TRP A 1 91 ? -4.705 -17.259 -1.645 1.00 70.00 91 TRP A O 1
ATOM 749 N N . PRO A 1 92 ? -6.457 -16.279 -2.720 1.00 64.69 92 PRO A N 1
ATOM 750 C CA . PRO A 1 92 ? -6.249 -16.930 -4.006 1.00 64.69 92 PRO A CA 1
ATOM 751 C C . PRO A 1 92 ? -4.826 -16.666 -4.516 1.00 64.69 92 PRO A C 1
ATOM 753 O O . PRO A 1 92 ? -4.232 -15.628 -4.206 1.00 64.69 92 PRO A O 1
ATOM 756 N N . ASP A 1 93 ? -4.260 -17.603 -5.276 1.00 65.12 93 ASP A N 1
ATOM 757 C CA . ASP A 1 93 ? -2.842 -17.554 -5.661 1.00 65.12 93 ASP A CA 1
ATOM 758 C C . ASP A 1 93 ? -2.454 -16.245 -6.379 1.00 65.12 93 ASP A C 1
ATOM 760 O O . ASP A 1 93 ? -1.341 -15.751 -6.198 1.00 65.12 93 ASP A O 1
ATOM 764 N N . GLU A 1 94 ? -3.406 -15.610 -7.066 1.00 59.66 94 GLU A N 1
ATOM 765 C CA . GLU A 1 94 ? -3.268 -14.299 -7.716 1.00 59.66 94 GLU A CA 1
ATOM 766 C C . GLU A 1 94 ? -2.948 -13.136 -6.749 1.00 59.66 94 GLU A C 1
ATOM 768 O O . GLU A 1 94 ? -2.298 -12.172 -7.147 1.00 59.66 94 GLU A O 1
ATOM 773 N N . PHE A 1 95 ? -3.332 -13.202 -5.464 1.00 60.59 95 PHE A N 1
ATOM 774 C CA . PHE A 1 95 ? -3.002 -12.150 -4.479 1.00 60.59 95 PHE A CA 1
ATOM 775 C C . PHE A 1 95 ? -1.735 -12.451 -3.692 1.00 60.59 95 PHE A C 1
ATOM 777 O O . PHE A 1 95 ? -1.106 -11.537 -3.151 1.00 60.59 95 PHE A O 1
ATOM 784 N N . ARG A 1 96 ? -1.309 -13.721 -3.653 1.00 60.56 96 ARG A N 1
ATOM 785 C CA . ARG A 1 96 ? -0.032 -14.086 -3.028 1.00 60.56 96 ARG A CA 1
ATOM 786 C C . ARG A 1 96 ? 1.132 -13.417 -3.738 1.00 60.56 96 ARG A C 1
ATOM 788 O O . ARG A 1 96 ? 2.086 -13.042 -3.070 1.00 60.56 96 ARG A O 1
ATOM 795 N N . THR A 1 97 ? 1.026 -13.194 -5.047 1.00 74.25 97 THR A N 1
ATOM 796 C CA . THR A 1 97 ? 2.066 -12.515 -5.824 1.00 74.25 97 THR A CA 1
ATOM 797 C C . THR A 1 97 ? 2.185 -11.030 -5.501 1.00 74.25 97 THR A C 1
ATOM 799 O O . THR A 1 97 ? 3.266 -10.487 -5.673 1.00 74.25 97 THR A O 1
ATOM 802 N N . LEU A 1 98 ? 1.135 -10.370 -4.997 1.00 81.50 98 LEU A N 1
ATOM 803 C CA . LEU A 1 98 ? 1.170 -8.935 -4.671 1.00 81.50 98 LEU A CA 1
ATOM 804 C C . LEU A 1 98 ? 1.740 -8.640 -3.278 1.00 81.50 98 LEU A C 1
ATOM 806 O O . LEU A 1 98 ? 2.118 -7.504 -3.002 1.00 81.50 98 LEU A O 1
ATOM 810 N N . HIS A 1 99 ? 1.792 -9.651 -2.403 1.00 85.19 99 HIS A N 1
ATOM 811 C CA . HIS A 1 99 ? 2.254 -9.537 -1.016 1.00 85.19 99 HIS A CA 1
ATOM 812 C C . HIS A 1 99 ? 1.660 -8.334 -0.251 1.00 85.19 99 HIS A C 1
ATOM 814 O O . HIS A 1 99 ? 2.421 -7.539 0.297 1.00 85.19 99 HIS A O 1
ATOM 820 N N . PRO A 1 100 ? 0.320 -8.188 -0.185 1.00 89.62 100 PRO A N 1
ATOM 821 C CA . PRO A 1 100 ? -0.284 -7.093 0.558 1.00 89.62 100 PRO A CA 1
ATOM 822 C C . PRO A 1 100 ? 0.016 -7.228 2.055 1.00 89.62 100 PRO A C 1
ATOM 824 O O . PRO A 1 100 ? -0.129 -8.312 2.644 1.00 89.62 100 PRO A O 1
ATOM 827 N N . TYR A 1 101 ? 0.380 -6.105 2.659 1.00 93.38 101 TYR A N 1
ATOM 828 C CA . TYR A 1 101 ? 0.458 -5.910 4.097 1.00 93.38 101 TYR A CA 1
ATOM 829 C C . TYR A 1 101 ? -0.386 -4.691 4.463 1.00 93.38 101 TYR A C 1
ATOM 831 O O . TYR A 1 101 ? -0.397 -3.696 3.742 1.00 93.38 101 TYR A O 1
ATOM 839 N N . GLY A 1 102 ? -1.083 -4.742 5.591 1.00 94.56 102 GLY A N 1
ATOM 840 C CA . GLY A 1 102 ? -1.764 -3.562 6.104 1.00 94.56 102 GLY A CA 1
ATOM 841 C C . GLY A 1 102 ? -1.876 -3.554 7.615 1.00 94.56 102 GLY A C 1
ATOM 842 O O . GLY A 1 102 ? -1.844 -4.603 8.261 1.00 94.56 102 GLY A O 1
ATOM 843 N N . THR A 1 103 ? -2.040 -2.349 8.150 1.00 96.75 103 THR A N 1
ATOM 844 C CA . THR A 1 103 ? -2.331 -2.108 9.563 1.00 96.75 103 THR A CA 1
ATOM 845 C C . THR A 1 103 ? -3.693 -1.447 9.675 1.00 96.75 103 THR A C 1
ATOM 847 O O . THR A 1 103 ? -3.934 -0.392 9.079 1.00 96.75 103 THR A O 1
ATOM 850 N N . LEU A 1 104 ? -4.582 -2.070 10.443 1.00 94.25 104 LEU A N 1
ATOM 851 C CA . LEU A 1 104 ? -5.842 -1.477 10.858 1.00 94.25 104 LEU A CA 1
ATOM 852 C C . LEU A 1 104 ? -5.688 -0.873 12.247 1.00 94.25 104 LEU A C 1
ATOM 854 O O . LEU A 1 104 ? -5.193 -1.544 13.150 1.00 94.25 104 LEU A O 1
ATOM 858 N N . GLU A 1 105 ? -6.187 0.339 12.435 1.00 93.50 105 GLU A N 1
ATOM 859 C CA . GLU A 1 105 ? -6.488 0.881 13.754 1.00 93.50 105 GLU A CA 1
ATOM 860 C C . GLU A 1 105 ? -7.978 0.742 14.022 1.00 93.50 105 GLU A C 1
ATOM 862 O O . GLU A 1 105 ? -8.818 1.246 13.271 1.00 93.50 105 GLU A O 1
ATOM 867 N N . THR A 1 106 ? -8.310 0.055 15.108 1.00 80.19 106 THR A N 1
ATOM 868 C CA . THR A 1 106 ? -9.694 -0.208 15.487 1.00 80.19 106 THR A CA 1
ATOM 869 C C . THR A 1 106 ? -10.012 0.441 16.815 1.00 80.19 106 THR A C 1
ATOM 871 O O . THR A 1 106 ? -9.200 0.453 17.738 1.00 80.19 106 THR A O 1
ATOM 874 N N . SER A 1 107 ? -11.237 0.943 16.925 1.00 78.38 107 SER A N 1
ATOM 875 C CA . SER A 1 107 ? -11.764 1.481 18.180 1.00 78.38 107 SER A CA 1
ATOM 876 C C . SER A 1 107 ? -12.261 0.380 19.121 1.00 78.38 107 SER A C 1
ATOM 878 O O . SER A 1 107 ? -12.483 0.626 20.305 1.00 78.38 107 SER A O 1
ATOM 880 N N . SER A 1 108 ? -12.433 -0.840 18.598 1.00 77.38 108 SER A N 1
ATOM 881 C CA . SER A 1 108 ? -12.825 -2.015 19.369 1.00 77.38 108 SER A CA 1
ATOM 882 C C . SER A 1 108 ? -12.308 -3.312 18.746 1.00 77.38 108 SER A C 1
ATOM 884 O O . SER A 1 108 ? -12.211 -3.442 17.523 1.00 77.38 108 SER A O 1
ATOM 886 N N . GLY A 1 109 ? -12.089 -4.335 19.576 1.00 75.00 109 GLY A N 1
ATOM 887 C CA . GLY A 1 109 ? -11.763 -5.673 19.082 1.00 75.00 109 GLY A CA 1
ATOM 888 C C . GLY A 1 109 ? -12.860 -6.298 18.208 1.00 75.00 109 GLY A C 1
ATOM 889 O O . GLY A 1 109 ? -12.568 -7.187 17.410 1.00 75.00 109 GLY A O 1
ATOM 890 N N . PHE A 1 110 ? -14.115 -5.839 18.311 1.00 79.94 110 PHE A N 1
ATOM 891 C CA . PHE A 1 110 ? -15.215 -6.342 17.481 1.00 79.94 110 PHE A CA 1
ATOM 892 C C . PHE A 1 110 ? -15.013 -6.001 15.999 1.00 79.94 110 PHE A C 1
ATOM 894 O O . PHE A 1 110 ? -15.228 -6.858 15.143 1.00 79.94 110 PHE A O 1
ATOM 901 N N . GLU A 1 111 ? -14.536 -4.790 15.696 1.00 82.31 111 GLU A N 1
ATOM 902 C CA . GLU A 1 111 ? -14.212 -4.368 14.326 1.00 82.31 111 GLU A CA 1
ATOM 903 C C . GLU A 1 111 ? -13.114 -5.255 13.720 1.00 82.31 111 GLU A C 1
ATOM 905 O O . GLU A 1 111 ? -13.219 -5.671 12.566 1.00 82.31 111 GLU A O 1
ATOM 910 N N . THR A 1 112 ? -12.114 -5.633 14.524 1.00 81.12 112 THR A N 1
ATOM 911 C CA . THR A 1 112 ? -11.060 -6.575 14.115 1.00 81.12 112 THR A CA 1
ATOM 912 C C . THR A 1 112 ? -11.633 -7.957 13.791 1.00 81.12 112 THR A C 1
ATOM 914 O O . THR A 1 112 ? -11.342 -8.514 12.733 1.00 81.12 112 THR A O 1
ATOM 917 N N . VAL A 1 113 ? -12.471 -8.522 14.667 1.00 79.50 113 VAL A N 1
ATOM 918 C CA . VAL A 1 113 ? -13.082 -9.841 14.423 1.00 79.50 113 VAL A CA 1
ATOM 919 C C . VAL A 1 113 ? -13.955 -9.812 13.168 1.00 79.50 113 VAL A C 1
ATOM 921 O O . VAL A 1 113 ? -13.886 -10.733 12.355 1.00 79.50 113 VAL A O 1
ATOM 924 N N . LEU A 1 114 ? -14.738 -8.748 12.975 1.00 83.75 114 LEU A N 1
ATOM 925 C CA . LEU A 1 114 ? -15.577 -8.582 11.792 1.00 83.75 114 LEU A CA 1
ATOM 926 C C . LEU A 1 114 ? -14.741 -8.492 10.508 1.00 83.75 114 LEU A C 1
ATOM 928 O O . LEU A 1 114 ? -15.064 -9.164 9.529 1.00 83.75 114 LEU A O 1
ATOM 932 N N . PHE A 1 115 ? -13.651 -7.719 10.516 1.00 87.50 115 PHE A N 1
ATOM 933 C CA . PHE A 1 115 ? -12.719 -7.661 9.391 1.00 87.50 115 PHE A CA 1
ATOM 934 C C . PHE A 1 115 ? -12.169 -9.048 9.049 1.00 87.50 115 PHE A C 1
ATOM 936 O O . PHE A 1 115 ? -12.216 -9.448 7.890 1.00 87.50 115 PHE A O 1
ATOM 943 N N . LEU A 1 116 ? -11.716 -9.815 10.047 1.00 83.50 116 LEU A N 1
ATOM 944 C CA . LEU A 1 116 ? -11.172 -11.156 9.825 1.00 83.50 116 LEU A CA 1
ATOM 945 C C . LEU A 1 116 ? -12.218 -12.124 9.265 1.00 83.50 116 LEU A C 1
ATOM 947 O O . LEU A 1 116 ? -11.913 -12.868 8.337 1.00 83.50 116 LEU A O 1
ATOM 951 N N . LEU A 1 117 ? -13.453 -12.089 9.771 1.00 80.81 117 LEU A N 1
ATOM 952 C CA . LEU A 1 117 ? -14.557 -12.905 9.250 1.00 80.81 117 LEU A CA 1
ATOM 953 C C . LEU A 1 117 ? -14.924 -12.550 7.801 1.00 80.81 117 LEU A C 1
ATOM 955 O O . LEU A 1 117 ? -15.282 -13.430 7.020 1.00 80.81 117 LEU A O 1
ATOM 959 N N . ASN A 1 118 ? -14.813 -11.281 7.418 1.00 85.19 118 ASN A N 1
ATOM 960 C CA . ASN A 1 118 ? -15.034 -10.872 6.033 1.00 85.19 118 ASN A CA 1
ATOM 961 C C . ASN A 1 118 ? -13.838 -11.238 5.141 1.00 85.19 118 ASN A C 1
ATOM 963 O O . ASN A 1 118 ? -14.024 -11.717 4.023 1.00 85.19 118 ASN A O 1
ATOM 967 N N . ALA A 1 119 ? -12.612 -11.099 5.654 1.00 82.81 119 ALA A N 1
ATOM 968 C CA . ALA A 1 119 ? -11.380 -11.399 4.931 1.00 82.81 119 ALA A CA 1
ATOM 969 C C . ALA A 1 119 ? -11.315 -12.855 4.450 1.00 82.81 119 ALA A C 1
ATOM 971 O O . ALA A 1 119 ? -10.806 -13.116 3.363 1.00 82.81 119 ALA A O 1
ATOM 972 N N . VAL A 1 120 ? -11.871 -13.807 5.213 1.00 77.81 120 VAL A N 1
ATOM 973 C CA . VAL A 1 120 ? -11.913 -15.222 4.799 1.00 77.81 120 VAL A CA 1
ATOM 974 C C . VAL A 1 120 ? -12.867 -15.499 3.632 1.00 77.81 120 VAL A C 1
ATOM 976 O O . VAL A 1 120 ? -12.758 -16.548 2.998 1.00 77.81 120 VAL A O 1
ATOM 979 N N . SER A 1 121 ? -13.793 -14.576 3.362 1.00 79.12 121 SER A N 1
ATOM 980 C CA . SER A 1 121 ? -14.800 -14.688 2.301 1.00 79.12 121 SER A CA 1
ATOM 981 C C . SER A 1 121 ? -14.461 -13.851 1.065 1.00 79.12 121 SER A C 1
ATOM 983 O O . SER A 1 121 ? -15.135 -13.985 0.047 1.00 79.12 121 SER A O 1
ATOM 985 N N . CYS A 1 122 ? -13.435 -12.997 1.138 1.00 82.62 122 CYS A N 1
ATOM 986 C CA . CYS A 1 122 ? -13.032 -12.132 0.033 1.00 82.62 122 CYS A CA 1
ATOM 987 C C . CYS A 1 122 ? -12.488 -12.960 -1.135 1.00 82.62 122 CYS A C 1
ATOM 989 O O . CYS A 1 122 ? -11.585 -13.782 -0.959 1.00 82.62 122 CYS A O 1
ATOM 991 N N . SER A 1 123 ? -13.002 -12.709 -2.339 1.00 81.81 123 SER A N 1
ATOM 992 C CA . SER A 1 123 ? -12.442 -13.277 -3.569 1.00 81.81 123 SER A CA 1
ATOM 993 C C . SER A 1 123 ? -11.302 -12.438 -4.129 1.00 81.81 123 SER A C 1
ATOM 995 O O . SER A 1 123 ? -10.517 -12.957 -4.916 1.00 81.81 123 SER A O 1
ATOM 997 N N . ASP A 1 124 ? -11.219 -11.161 -3.739 1.00 84.62 124 ASP A N 1
ATOM 998 C CA . ASP A 1 124 ? -10.177 -10.257 -4.199 1.00 84.62 124 ASP A CA 1
ATOM 999 C C . ASP A 1 124 ? -9.710 -9.210 -3.179 1.00 84.62 124 ASP A C 1
ATOM 1001 O O . ASP A 1 124 ? -10.303 -9.015 -2.115 1.00 84.62 124 ASP A O 1
ATOM 1005 N N . LEU A 1 125 ? -8.588 -8.559 -3.501 1.00 86.50 125 LEU A N 1
ATOM 1006 C CA . LEU A 1 125 ? -7.960 -7.544 -2.658 1.00 86.50 125 LEU A CA 1
ATOM 1007 C C . LEU A 1 125 ? -8.819 -6.283 -2.513 1.00 86.50 125 LEU A C 1
ATOM 1009 O O . LEU A 1 125 ? -8.826 -5.698 -1.434 1.00 86.50 125 LEU A O 1
ATOM 1013 N N . ASN A 1 126 ? -9.570 -5.875 -3.539 1.00 89.94 126 ASN A N 1
ATOM 1014 C CA . ASN A 1 126 ? -10.434 -4.697 -3.439 1.00 89.94 126 ASN A CA 1
ATOM 1015 C C . ASN A 1 126 ? -11.590 -4.949 -2.462 1.00 89.94 126 ASN A C 1
ATOM 1017 O O . ASN A 1 126 ? -11.937 -4.057 -1.692 1.00 89.94 126 ASN A O 1
ATOM 1021 N N . GLN A 1 127 ? -12.133 -6.169 -2.409 1.00 90.56 127 GLN A N 1
ATOM 1022 C CA . GLN A 1 127 ? -13.102 -6.562 -1.380 1.00 90.56 127 GLN A CA 1
ATOM 1023 C C . GLN A 1 127 ? -12.498 -6.501 0.025 1.00 90.56 127 GLN A C 1
ATOM 1025 O O . GLN A 1 127 ? -13.125 -5.961 0.937 1.00 90.56 127 GLN A O 1
ATOM 1030 N N . LEU A 1 128 ? -11.263 -6.984 0.213 1.00 89.88 128 LEU A N 1
ATOM 1031 C CA . LEU A 1 128 ? -10.594 -6.856 1.510 1.00 89.88 128 LEU A CA 1
ATOM 1032 C C . LEU A 1 128 ? -10.428 -5.385 1.903 1.00 89.88 128 LEU A C 1
ATOM 1034 O O . LEU A 1 128 ? -10.777 -5.002 3.019 1.00 89.88 128 LEU A O 1
ATOM 1038 N N . LEU A 1 129 ? -9.885 -4.568 1.000 1.00 92.56 129 LEU A N 1
ATOM 1039 C CA . LEU A 1 129 ? -9.653 -3.145 1.238 1.00 92.56 129 LEU A CA 1
ATOM 1040 C C . LEU A 1 129 ? -10.966 -2.409 1.514 1.00 92.56 129 LEU A C 1
ATOM 1042 O O . LEU A 1 129 ? -11.021 -1.561 2.406 1.00 92.56 129 LEU A O 1
ATOM 1046 N N . HIS A 1 130 ? -12.048 -2.804 0.844 1.00 93.38 130 HIS A N 1
ATOM 1047 C CA . HIS A 1 130 ? -13.393 -2.326 1.131 1.00 93.38 130 HIS A CA 1
ATOM 1048 C C . HIS A 1 130 ? -13.814 -2.634 2.575 1.00 93.38 130 HIS A C 1
ATOM 1050 O O . HIS A 1 130 ? -14.302 -1.743 3.269 1.00 93.38 130 HIS A O 1
ATOM 1056 N N . HIS A 1 131 ? -13.587 -3.862 3.056 1.00 92.19 131 HIS A N 1
ATOM 1057 C CA . HIS A 1 131 ? -13.884 -4.241 4.441 1.00 92.19 131 HIS A CA 1
ATOM 1058 C C . HIS A 1 131 ? -12.967 -3.572 5.470 1.00 92.19 131 HIS A C 1
ATOM 1060 O O . HIS A 1 131 ? -13.414 -3.306 6.585 1.00 92.19 131 HIS A O 1
ATOM 1066 N N . ALA A 1 132 ? -11.713 -3.287 5.114 1.00 92.94 132 ALA A N 1
ATOM 1067 C CA . ALA A 1 132 ? -10.810 -2.509 5.958 1.00 92.94 132 ALA A CA 1
ATOM 1068 C C . ALA A 1 132 ? -11.324 -1.070 6.138 1.00 92.94 132 ALA A C 1
ATOM 1070 O O . ALA A 1 132 ? -11.250 -0.505 7.232 1.00 92.94 132 ALA A O 1
ATOM 1071 N N . GLY A 1 133 ? -11.874 -0.480 5.071 1.00 94.25 133 GLY A N 1
ATOM 1072 C CA . GLY A 1 133 ? -12.499 0.839 5.087 1.00 94.25 133 GLY A CA 1
ATOM 1073 C C . GLY A 1 133 ? -11.619 1.901 5.751 1.00 94.25 133 GLY A C 1
ATOM 1074 O O . GLY A 1 133 ? -10.407 1.958 5.530 1.00 94.25 133 GLY A O 1
ATOM 1075 N N . LYS A 1 134 ? -12.227 2.724 6.614 1.00 94.69 134 LYS A N 1
ATOM 1076 C CA . LYS A 1 134 ? -11.544 3.794 7.364 1.00 94.69 134 LYS A CA 1
ATOM 1077 C C . LYS A 1 134 ? -10.566 3.305 8.441 1.00 94.69 134 LYS A C 1
ATOM 1079 O O . LYS A 1 134 ? -9.858 4.132 9.001 1.00 94.69 134 LYS A O 1
ATOM 1084 N N . ALA A 1 135 ? -10.581 2.015 8.782 1.00 94.88 135 ALA A N 1
ATOM 1085 C CA . ALA A 1 135 ? -9.682 1.472 9.795 1.00 94.88 135 ALA A CA 1
ATOM 1086 C C . ALA A 1 135 ? -8.265 1.280 9.239 1.00 94.88 135 ALA A C 1
ATOM 1088 O O . ALA A 1 135 ? -7.313 1.280 10.009 1.00 94.88 135 ALA A O 1
ATOM 1089 N N . LEU A 1 136 ? -8.106 1.142 7.916 1.00 96.56 136 LEU A N 1
ATOM 1090 C CA . LEU A 1 136 ? -6.794 1.009 7.282 1.00 96.56 136 LEU A CA 1
ATOM 1091 C C . LEU A 1 136 ? -5.974 2.288 7.475 1.00 96.56 136 LEU A C 1
ATOM 1093 O O . LEU A 1 136 ? -6.393 3.345 7.011 1.00 96.56 136 LEU A O 1
ATOM 1097 N N . ARG A 1 137 ? -4.816 2.179 8.133 1.00 97.38 137 ARG A N 1
ATOM 1098 C CA . ARG A 1 137 ? -3.877 3.291 8.367 1.00 97.38 137 ARG A CA 1
ATOM 1099 C C . ARG A 1 137 ? -2.615 3.204 7.542 1.00 97.38 137 ARG A C 1
ATOM 1101 O O . ARG A 1 137 ? -2.195 4.209 6.983 1.00 97.38 137 ARG A O 1
ATOM 1108 N N . TYR A 1 138 ? -2.064 2.003 7.454 1.00 97.69 138 TYR A N 1
ATOM 1109 C CA . TYR A 1 138 ? -0.884 1.696 6.664 1.00 97.69 138 TYR A CA 1
ATOM 1110 C C . TYR A 1 138 ? -1.243 0.627 5.643 1.00 97.69 138 TYR A C 1
ATOM 1112 O O . TYR A 1 138 ? -1.914 -0.355 5.984 1.00 97.69 138 TYR A O 1
ATOM 1120 N N . PHE A 1 139 ? -0.774 0.799 4.413 1.00 97.12 139 PHE A N 1
ATOM 1121 C CA . PHE A 1 139 ? -0.894 -0.212 3.376 1.00 97.12 139 PHE A CA 1
ATOM 1122 C C . PHE A 1 139 ? 0.390 -0.320 2.565 1.00 97.12 139 PHE A C 1
ATOM 1124 O O . PHE A 1 139 ? 0.934 0.676 2.095 1.00 97.12 139 PHE A O 1
ATOM 1131 N N . GLU A 1 140 ? 0.844 -1.550 2.377 1.00 95.62 140 GLU A N 1
ATOM 1132 C CA . GLU A 1 140 ? 2.040 -1.886 1.627 1.00 95.62 140 GLU A CA 1
ATOM 1133 C C . GLU A 1 140 ? 1.730 -2.949 0.583 1.00 95.62 140 GLU A C 1
ATOM 1135 O O . GLU A 1 140 ? 1.053 -3.945 0.861 1.00 95.62 140 GLU A O 1
ATOM 1140 N N . ILE A 1 141 ? 2.242 -2.745 -0.631 1.00 94.00 141 ILE A N 1
ATOM 1141 C CA . ILE A 1 141 ? 2.000 -3.659 -1.741 1.00 94.00 141 ILE A CA 1
ATOM 1142 C C . ILE A 1 141 ? 3.114 -3.652 -2.785 1.00 94.00 141 ILE A C 1
ATOM 1144 O O . ILE A 1 141 ? 3.776 -2.644 -3.019 1.00 94.00 141 ILE A O 1
ATOM 1148 N N . TYR A 1 142 ? 3.272 -4.791 -3.461 1.00 91.44 142 TYR A N 1
ATOM 1149 C CA . TYR A 1 142 ? 4.268 -5.051 -4.493 1.00 91.44 142 TYR A CA 1
ATOM 1150 C C . TYR A 1 142 ? 3.561 -5.308 -5.834 1.00 91.44 142 TYR A C 1
ATOM 1152 O O . TYR A 1 142 ? 3.491 -6.454 -6.288 1.00 91.44 142 TYR A O 1
ATOM 1160 N N . PRO A 1 143 ? 2.986 -4.276 -6.484 1.00 87.00 143 PRO A N 1
ATOM 1161 C CA . PRO A 1 143 ? 2.075 -4.464 -7.618 1.00 87.00 143 PRO A CA 1
ATOM 1162 C C . PRO A 1 143 ? 2.740 -5.179 -8.801 1.00 87.00 143 PRO A C 1
ATOM 1164 O O . PRO A 1 143 ? 2.123 -6.002 -9.480 1.00 87.00 143 PRO A O 1
ATOM 1167 N N . LEU A 1 144 ? 4.032 -4.921 -9.010 1.00 85.38 144 LEU A N 1
ATOM 1168 C CA . LEU A 1 144 ? 4.788 -5.444 -10.148 1.00 85.38 144 LEU A CA 1
ATOM 1169 C C . LEU A 1 144 ? 5.309 -6.861 -9.939 1.00 85.38 144 LEU A C 1
ATOM 1171 O O . LEU A 1 144 ? 5.803 -7.482 -10.872 1.00 85.38 144 LEU A O 1
ATOM 1175 N N . LYS A 1 145 ? 5.178 -7.405 -8.732 1.00 83.81 145 LYS A N 1
ATOM 1176 C CA . LYS A 1 145 ? 5.674 -8.743 -8.423 1.00 83.81 145 LYS A CA 1
ATOM 1177 C C . LYS A 1 145 ? 4.884 -9.847 -9.136 1.00 83.81 145 LYS A C 1
ATOM 1179 O O . LYS A 1 145 ? 5.420 -10.921 -9.387 1.00 83.81 145 LYS A O 1
ATOM 1184 N N . SER A 1 146 ? 3.652 -9.550 -9.553 1.00 79.12 146 SER A N 1
ATOM 1185 C CA . SER A 1 146 ? 2.859 -10.387 -10.468 1.00 79.12 146 SER A CA 1
ATOM 1186 C C . SER A 1 146 ? 3.487 -10.549 -11.861 1.00 79.12 146 SER A C 1
ATOM 1188 O O . SER A 1 146 ? 3.161 -11.495 -12.572 1.00 79.12 146 SER A O 1
ATOM 1190 N N . LEU A 1 147 ? 4.399 -9.653 -12.249 1.00 80.31 147 LEU A N 1
ATOM 1191 C CA . LEU A 1 147 ? 5.070 -9.672 -13.548 1.00 80.31 147 LEU A CA 1
ATOM 1192 C C . LEU A 1 147 ? 6.359 -10.500 -13.552 1.00 80.31 147 LEU A C 1
ATOM 1194 O O . LEU A 1 147 ? 6.986 -10.643 -14.603 1.00 80.31 147 LEU A O 1
ATOM 1198 N N . LEU A 1 148 ? 6.773 -11.055 -12.409 1.00 76.56 148 LEU A N 1
ATOM 1199 C CA . LEU A 1 148 ? 7.943 -11.926 -12.354 1.00 76.56 148 LEU A CA 1
ATOM 1200 C C . LEU A 1 148 ? 7.714 -13.159 -13.240 1.00 76.56 148 LEU A C 1
ATOM 1202 O O . LEU A 1 148 ? 6.767 -13.916 -13.046 1.00 76.56 148 LEU A O 1
ATOM 1206 N N . GLY A 1 149 ? 8.588 -13.343 -14.232 1.00 77.19 149 GLY A N 1
ATOM 1207 C CA . GLY A 1 149 ? 8.469 -14.406 -15.236 1.00 77.19 149 GLY A CA 1
ATOM 1208 C C . GLY A 1 149 ? 7.589 -14.061 -16.444 1.00 77.19 149 GLY A C 1
ATOM 1209 O O . GLY A 1 149 ? 7.457 -14.889 -17.347 1.00 77.19 149 GLY A O 1
ATOM 1210 N N . ALA A 1 150 ? 7.014 -12.855 -16.512 1.00 80.38 150 ALA A N 1
ATOM 1211 C CA . ALA A 1 150 ? 6.322 -12.390 -17.709 1.00 80.38 150 ALA A CA 1
ATOM 1212 C C . ALA A 1 150 ? 7.311 -12.201 -18.870 1.00 80.38 150 ALA A C 1
ATOM 1214 O O . ALA A 1 150 ? 8.435 -11.737 -18.680 1.00 80.38 150 ALA A O 1
ATOM 1215 N N . ASN A 1 151 ? 6.882 -12.529 -20.094 1.00 81.19 151 ASN A N 1
ATOM 1216 C CA . ASN A 1 151 ? 7.698 -12.301 -21.284 1.00 81.19 151 ASN A CA 1
ATOM 1217 C C . ASN A 1 151 ? 7.854 -10.781 -21.520 1.00 81.19 151 ASN A C 1
ATOM 1219 O O . ASN A 1 151 ? 6.855 -10.122 -21.828 1.00 81.19 151 ASN A O 1
ATOM 1223 N N . PRO A 1 152 ? 9.079 -10.226 -21.431 1.00 77.38 152 PRO A N 1
ATOM 1224 C CA . PRO A 1 152 ? 9.322 -8.790 -21.567 1.00 77.38 152 PRO A CA 1
ATOM 1225 C C . PRO A 1 152 ? 8.990 -8.236 -22.955 1.00 77.38 152 PRO A C 1
ATOM 1227 O O . PRO A 1 152 ? 8.736 -7.045 -23.098 1.00 77.38 152 PRO A O 1
ATOM 1230 N N . HIS A 1 153 ? 8.968 -9.095 -23.975 1.00 78.31 153 HIS A N 1
ATOM 1231 C CA . HIS A 1 153 ? 8.665 -8.727 -25.357 1.00 78.31 153 HIS A CA 1
ATOM 1232 C C . HIS A 1 153 ? 7.194 -8.944 -25.721 1.00 78.31 153 HIS A C 1
ATOM 1234 O O . HIS A 1 153 ? 6.808 -8.780 -26.878 1.00 78.31 153 HIS A O 1
ATOM 1240 N N . ASN A 1 154 ? 6.359 -9.341 -24.756 1.00 79.38 154 ASN A N 1
ATOM 1241 C CA . ASN A 1 154 ? 4.936 -9.489 -25.003 1.00 79.38 154 ASN A CA 1
ATOM 1242 C C . ASN A 1 154 ? 4.285 -8.110 -25.183 1.00 79.38 154 ASN A C 1
ATOM 1244 O O . ASN A 1 154 ? 4.310 -7.276 -24.281 1.00 79.38 154 ASN A O 1
ATOM 1248 N N . ILE A 1 155 ? 3.656 -7.907 -26.338 1.00 73.06 155 ILE A N 1
ATOM 1249 C CA . ILE A 1 155 ? 2.926 -6.682 -26.686 1.00 73.06 155 ILE A CA 1
ATOM 1250 C C . ILE A 1 155 ? 1.555 -6.584 -26.008 1.00 73.06 155 ILE A C 1
ATOM 1252 O O . ILE A 1 155 ? 0.902 -5.548 -26.089 1.00 73.06 155 ILE A O 1
ATOM 1256 N N . GLN A 1 156 ? 1.085 -7.657 -25.362 1.00 76.94 156 GLN A N 1
ATOM 1257 C CA . GLN A 1 156 ? -0.188 -7.617 -24.650 1.00 76.94 156 GLN A CA 1
ATOM 1258 C C . GLN A 1 156 ? -0.121 -6.666 -23.444 1.00 76.94 156 GLN A C 1
ATOM 1260 O O . GLN A 1 156 ? 0.947 -6.535 -22.828 1.00 76.94 156 GLN A O 1
ATOM 1265 N N . PRO A 1 157 ? -1.249 -6.024 -23.084 1.00 76.62 157 PRO A N 1
ATOM 1266 C CA . PRO A 1 157 ? -1.335 -5.196 -21.888 1.00 76.62 157 PRO A CA 1
ATOM 1267 C C . PRO A 1 157 ? -0.939 -5.977 -20.635 1.00 76.62 157 PRO A C 1
ATOM 1269 O O . PRO A 1 157 ? -1.318 -7.144 -20.474 1.00 76.62 157 PRO A O 1
ATOM 1272 N N . LEU A 1 158 ? -0.192 -5.332 -19.741 1.00 76.94 158 LEU A N 1
ATOM 1273 C CA . LEU A 1 158 ? 0.179 -5.932 -18.464 1.00 76.94 158 LEU A CA 1
ATOM 1274 C C . LEU A 1 158 ? -1.076 -6.131 -17.603 1.00 76.94 158 LEU A C 1
ATOM 1276 O O . LEU A 1 158 ? -1.788 -5.181 -17.279 1.00 76.94 158 LEU A O 1
ATOM 1280 N N . ARG A 1 159 ? -1.351 -7.380 -17.211 1.00 75.12 159 ARG A N 1
ATOM 1281 C CA . ARG A 1 159 ? -2.447 -7.719 -16.291 1.00 75.12 159 ARG A CA 1
ATOM 1282 C C . ARG A 1 159 ? -2.012 -7.489 -14.849 1.00 75.12 159 ARG A C 1
ATOM 1284 O O . ARG A 1 159 ? -1.805 -8.435 -14.097 1.00 75.12 159 ARG A O 1
ATOM 1291 N N . ILE A 1 160 ? -1.839 -6.226 -14.487 1.00 76.81 160 ILE A N 1
ATOM 1292 C CA . ILE A 1 160 ? -1.580 -5.834 -13.105 1.00 76.81 160 ILE A CA 1
ATOM 1293 C C . ILE A 1 160 ? -2.935 -5.506 -12.461 1.00 76.81 160 ILE A C 1
ATOM 1295 O O . ILE A 1 160 ? -3.686 -4.714 -13.036 1.00 76.81 160 ILE A O 1
ATOM 1299 N N . PRO A 1 161 ? -3.275 -6.098 -11.304 1.00 78.88 161 PRO A N 1
ATOM 1300 C CA . PRO A 1 161 ? -4.515 -5.788 -10.604 1.00 78.88 161 PRO A CA 1
ATOM 1301 C C . PRO A 1 161 ? -4.612 -4.300 -10.264 1.00 78.88 161 PRO A C 1
ATOM 1303 O O . PRO A 1 161 ? -3.703 -3.737 -9.651 1.00 78.88 161 PRO A O 1
ATOM 1306 N N . ASP A 1 162 ? -5.727 -3.679 -10.648 1.00 84.88 162 ASP A N 1
ATOM 1307 C CA . ASP A 1 162 ? -6.043 -2.317 -10.230 1.00 84.88 162 ASP A CA 1
ATOM 1308 C C . ASP A 1 162 ? -6.528 -2.320 -8.783 1.00 84.88 162 ASP A C 1
ATOM 1310 O O . ASP A 1 162 ? -7.407 -3.097 -8.400 1.00 84.88 162 ASP A O 1
ATOM 1314 N N . ILE A 1 163 ? -5.930 -1.441 -7.985 1.00 89.88 163 ILE A N 1
ATOM 1315 C CA . ILE A 1 163 ? -6.173 -1.339 -6.549 1.00 89.88 163 ILE A CA 1
ATOM 1316 C C . ILE A 1 163 ? -6.853 -0.010 -6.281 1.00 89.88 163 ILE A C 1
ATOM 1318 O O . ILE A 1 163 ? -6.280 1.045 -6.557 1.00 89.88 163 ILE A O 1
ATOM 1322 N N . ASP A 1 164 ? -8.069 -0.084 -5.752 1.00 92.81 164 ASP A N 1
ATOM 1323 C CA . ASP A 1 164 ? -8.876 1.081 -5.417 1.00 92.81 164 ASP A CA 1
ATOM 1324 C C . ASP A 1 164 ? -8.827 1.350 -3.907 1.00 92.81 164 ASP A C 1
ATOM 1326 O O . ASP A 1 164 ? -9.378 0.598 -3.102 1.00 92.81 164 ASP A O 1
ATOM 1330 N N . LEU A 1 165 ? -8.175 2.452 -3.532 1.00 95.44 165 LEU A N 1
ATOM 1331 C CA . LEU A 1 165 ? -8.044 2.925 -2.152 1.00 95.44 165 LEU A CA 1
ATOM 1332 C C . LEU A 1 165 ? -9.100 3.983 -1.783 1.00 95.44 165 LEU A C 1
ATOM 1334 O O . LEU A 1 165 ? -9.050 4.543 -0.686 1.00 95.44 165 LEU A O 1
ATOM 1338 N N . SER A 1 166 ? -10.092 4.243 -2.646 1.00 94.81 166 SER A N 1
ATOM 1339 C CA . SER A 1 166 ? -11.115 5.285 -2.434 1.00 94.81 166 SER A CA 1
ATOM 1340 C C . SER A 1 166 ? -11.985 5.066 -1.197 1.00 94.81 166 SER A C 1
ATOM 1342 O O . SER A 1 166 ? -12.533 6.011 -0.625 1.00 94.81 166 SER A O 1
ATOM 1344 N N . ARG A 1 167 ? -12.105 3.814 -0.743 1.00 95.38 167 ARG A N 1
ATOM 1345 C CA . ARG A 1 167 ? -12.844 3.439 0.473 1.00 95.38 167 ARG A CA 1
ATOM 1346 C C . ARG A 1 167 ? -11.993 3.519 1.739 1.00 95.38 167 ARG A C 1
ATOM 1348 O O . ARG A 1 167 ? -12.541 3.476 2.842 1.00 95.38 167 ARG A O 1
ATOM 1355 N N . ASN A 1 168 ? -10.681 3.684 1.602 1.00 96.69 168 ASN A N 1
ATOM 1356 C CA . ASN A 1 168 ? -9.730 3.708 2.705 1.00 96.69 168 ASN A CA 1
ATOM 1357 C C . ASN A 1 168 ? -9.420 5.139 3.137 1.00 96.69 168 ASN A C 1
ATOM 1359 O O . ASN A 1 168 ? -8.272 5.562 3.191 1.00 96.69 168 ASN A O 1
ATOM 1363 N N . ALA A 1 169 ? -10.464 5.889 3.494 1.00 95.25 169 ALA A N 1
ATOM 1364 C CA . ALA A 1 169 ? -10.346 7.287 3.917 1.00 95.25 169 ALA A CA 1
ATOM 1365 C C . ALA A 1 169 ? -9.535 7.491 5.214 1.00 95.25 169 ALA A C 1
ATOM 1367 O O . ALA A 1 169 ? -9.301 8.625 5.606 1.00 95.25 169 ALA A O 1
ATOM 1368 N N . GLY A 1 170 ? -9.140 6.415 5.899 1.00 95.44 170 GLY A N 1
ATOM 1369 C CA . GLY A 1 170 ? -8.244 6.467 7.052 1.00 95.44 170 GLY A CA 1
ATOM 1370 C C . GLY A 1 170 ? -6.765 6.272 6.719 1.00 95.44 170 GLY A C 1
ATOM 1371 O O . GLY A 1 170 ? -5.955 6.406 7.635 1.00 95.44 170 GLY A O 1
ATOM 1372 N N . LEU A 1 171 ? -6.428 5.952 5.463 1.00 97.56 171 LEU A N 1
ATOM 1373 C CA . LEU A 1 171 ? -5.075 5.605 5.038 1.00 97.56 171 LEU A CA 1
ATOM 1374 C C . LEU A 1 171 ? -4.160 6.827 5.137 1.00 97.56 171 LEU A C 1
ATOM 1376 O O . LEU A 1 171 ? -4.378 7.824 4.450 1.00 97.56 171 LEU A O 1
ATOM 1380 N N . GLN A 1 172 ? -3.141 6.719 5.982 1.00 97.50 172 GLN A N 1
ATOM 1381 C CA . GLN A 1 172 ? -2.135 7.752 6.217 1.00 97.50 172 GLN A CA 1
ATOM 1382 C C . GLN A 1 172 ? -0.841 7.417 5.479 1.00 97.50 172 GLN A C 1
ATOM 1384 O O . GLN A 1 172 ? -0.269 8.287 4.829 1.00 97.50 172 GLN A O 1
ATOM 1389 N N . ASP A 1 173 ? -0.445 6.146 5.493 1.00 98.06 173 ASP A N 1
ATOM 1390 C CA . ASP A 1 173 ? 0.841 5.709 4.967 1.00 98.06 173 ASP A CA 1
ATOM 1391 C C . ASP A 1 173 ? 0.651 4.685 3.847 1.00 98.06 173 ASP A C 1
ATOM 1393 O O . ASP A 1 173 ? 0.089 3.603 4.048 1.00 98.06 173 ASP A O 1
ATOM 1397 N N . LEU A 1 174 ? 1.150 5.016 2.657 1.00 97.44 174 LEU A N 1
ATOM 1398 C CA . LEU A 1 174 ? 1.147 4.133 1.497 1.00 97.44 174 LEU A CA 1
ATOM 1399 C C . LEU A 1 174 ? 2.580 3.770 1.105 1.00 97.44 174 LEU A C 1
ATOM 1401 O O . LEU A 1 174 ? 3.363 4.636 0.710 1.00 97.44 174 LEU A O 1
ATOM 1405 N N . MET A 1 175 ? 2.905 2.478 1.151 1.00 97.00 175 MET A N 1
ATOM 1406 C CA . MET A 1 175 ? 4.174 1.937 0.676 1.00 97.00 175 MET A CA 1
ATOM 1407 C C . MET A 1 175 ? 3.982 1.100 -0.594 1.00 97.00 175 MET A C 1
ATOM 1409 O O . MET A 1 175 ? 3.171 0.178 -0.651 1.00 97.00 175 MET A O 1
ATOM 1413 N N . ILE A 1 176 ? 4.764 1.405 -1.626 1.00 95.12 176 ILE A N 1
ATOM 1414 C CA . ILE A 1 176 ? 4.730 0.710 -2.913 1.00 95.12 176 ILE A CA 1
ATOM 1415 C C . ILE A 1 176 ? 6.116 0.132 -3.186 1.00 95.12 176 ILE A C 1
ATOM 1417 O O . ILE A 1 176 ? 7.104 0.861 -3.282 1.00 95.12 176 ILE A O 1
ATOM 1421 N N . GLY A 1 177 ? 6.184 -1.188 -3.305 1.00 92.44 177 GLY A N 1
ATOM 1422 C CA . GLY A 1 177 ? 7.403 -1.927 -3.596 1.00 92.44 177 GLY A CA 1
ATOM 1423 C C . GLY A 1 177 ? 7.556 -2.257 -5.080 1.00 92.44 177 GLY A C 1
ATOM 1424 O O . GLY A 1 177 ? 6.681 -2.865 -5.699 1.00 92.44 177 GLY A O 1
ATOM 1425 N N . ILE A 1 178 ? 8.718 -1.930 -5.637 1.00 89.19 178 ILE A N 1
ATOM 1426 C CA . ILE A 1 178 ? 9.195 -2.355 -6.955 1.00 89.19 178 ILE A CA 1
ATOM 1427 C C . ILE A 1 178 ? 10.411 -3.248 -6.697 1.00 89.19 178 ILE A C 1
ATOM 1429 O O . ILE A 1 178 ? 11.523 -2.756 -6.525 1.00 89.19 178 ILE A O 1
ATOM 1433 N N . HIS A 1 179 ? 10.187 -4.560 -6.619 1.00 84.25 179 HIS A N 1
ATOM 1434 C CA . HIS A 1 179 ? 11.227 -5.520 -6.243 1.00 84.25 179 HIS A CA 1
ATOM 1435 C C . HIS A 1 179 ? 11.336 -6.676 -7.229 1.00 84.25 179 HIS A C 1
ATOM 1437 O O . HIS A 1 179 ? 10.332 -7.127 -7.790 1.00 84.25 179 HIS A O 1
ATOM 1443 N N . GLY A 1 180 ? 12.548 -7.219 -7.311 1.00 74.12 180 GLY A N 1
ATOM 1444 C CA . GLY A 1 180 ? 12.848 -8.515 -7.905 1.00 74.12 180 GLY A CA 1
ATOM 1445 C C . GLY A 1 180 ? 13.555 -8.425 -9.249 1.00 74.12 180 GLY A C 1
ATOM 1446 O O . GLY A 1 180 ? 13.959 -7.354 -9.705 1.00 74.12 180 GLY A O 1
ATOM 1447 N N . ASP A 1 181 ? 13.662 -9.583 -9.897 1.00 77.38 181 ASP A N 1
ATOM 1448 C CA . ASP A 1 181 ? 14.386 -9.773 -11.155 1.00 77.38 181 ASP A CA 1
ATOM 1449 C C . ASP A 1 181 ? 13.598 -9.257 -12.371 1.00 77.38 181 ASP A C 1
ATOM 1451 O O . ASP A 1 181 ? 13.423 -9.956 -13.370 1.00 77.38 181 ASP A O 1
ATOM 1455 N N . MET A 1 182 ? 13.073 -8.034 -12.284 1.00 79.31 182 MET A N 1
ATOM 1456 C CA . MET A 1 182 ? 12.293 -7.417 -13.351 1.00 79.31 182 MET A CA 1
ATOM 1457 C C . MET A 1 182 ? 13.191 -7.101 -14.557 1.00 79.31 182 MET A C 1
ATOM 1459 O O . MET A 1 182 ? 14.161 -6.350 -14.418 1.00 79.31 182 MET A O 1
ATOM 1463 N N . PRO A 1 183 ? 12.877 -7.623 -15.758 1.00 81.69 183 PRO A N 1
ATOM 1464 C CA . PRO A 1 183 ? 13.581 -7.248 -16.974 1.00 81.69 183 PRO A CA 1
ATOM 1465 C C . PRO A 1 183 ? 13.458 -5.748 -17.256 1.00 81.69 183 PRO A C 1
ATOM 1467 O O . PRO A 1 183 ? 12.374 -5.176 -17.119 1.00 81.69 183 PRO A O 1
ATOM 1470 N N . ALA A 1 184 ? 14.540 -5.145 -17.753 1.00 83.19 184 ALA A N 1
ATOM 1471 C CA . ALA A 1 184 ? 14.600 -3.743 -18.177 1.00 83.19 184 ALA A CA 1
ATOM 1472 C C . ALA A 1 184 ? 13.387 -3.316 -19.021 1.00 83.19 184 ALA A C 1
ATOM 1474 O O . ALA A 1 184 ? 12.711 -2.345 -18.702 1.00 83.19 184 ALA A O 1
ATOM 1475 N N . ALA A 1 185 ? 13.042 -4.119 -20.028 1.00 83.69 185 ALA A N 1
ATOM 1476 C CA . ALA A 1 185 ? 11.939 -3.825 -20.935 1.00 83.69 185 ALA A CA 1
ATOM 1477 C C . ALA A 1 185 ? 10.562 -3.743 -20.244 1.00 83.69 185 ALA A C 1
ATOM 1479 O O . ALA A 1 185 ? 9.689 -3.049 -20.748 1.00 83.69 185 ALA A O 1
ATOM 1480 N N . LEU A 1 186 ? 10.341 -4.407 -19.098 1.00 83.88 186 LEU A N 1
ATOM 1481 C CA . LEU A 1 186 ? 9.097 -4.251 -18.324 1.00 83.88 186 LEU A CA 1
ATOM 1482 C C . LEU A 1 186 ? 9.090 -2.961 -17.494 1.00 83.88 186 LEU A C 1
ATOM 1484 O O . LEU A 1 186 ? 8.031 -2.357 -17.309 1.00 83.88 186 LEU A O 1
ATOM 1488 N N . LEU A 1 187 ? 10.261 -2.526 -17.022 1.00 85.31 187 LEU A N 1
ATOM 1489 C CA . LEU A 1 187 ? 10.437 -1.243 -16.337 1.00 85.31 187 LEU A CA 1
ATOM 1490 C C . LEU A 1 187 ? 10.307 -0.056 -17.298 1.00 85.31 187 LEU A C 1
ATOM 1492 O O . LEU A 1 187 ? 9.989 1.039 -16.868 1.00 85.31 187 LEU A O 1
ATOM 1496 N N . GLU A 1 188 ? 10.508 -0.256 -18.597 1.00 85.00 188 GLU A N 1
ATOM 1497 C CA . GLU A 1 188 ? 10.330 0.797 -19.607 1.00 85.00 188 GLU A CA 1
ATOM 1498 C C . GLU A 1 188 ? 8.876 0.937 -20.097 1.00 85.00 188 GLU A C 1
ATOM 1500 O O . GLU A 1 188 ? 8.543 1.844 -20.866 1.00 85.00 188 GLU A O 1
ATOM 1505 N N . ARG A 1 189 ? 7.968 0.049 -19.666 1.00 84.94 189 ARG A N 1
ATOM 1506 C CA . ARG A 1 189 ? 6.552 0.134 -20.044 1.00 84.94 189 ARG A CA 1
ATOM 1507 C C . ARG A 1 189 ? 5.830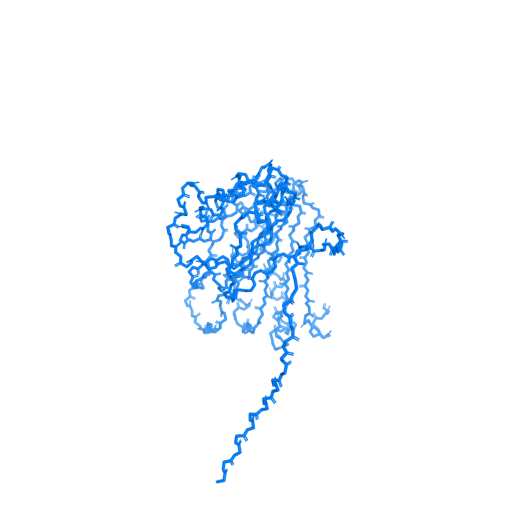 1.160 -19.181 1.00 84.94 189 ARG A C 1
ATOM 1509 O O . ARG A 1 189 ? 5.678 0.979 -17.979 1.00 84.94 189 ARG A O 1
ATOM 1516 N N . GLY A 1 190 ? 5.262 2.186 -19.814 1.00 79.81 190 GLY A N 1
ATOM 1517 C CA . GLY A 1 190 ? 4.450 3.197 -19.121 1.00 79.81 190 GLY A CA 1
ATOM 1518 C C . GLY A 1 190 ? 3.247 2.620 -18.355 1.00 79.81 190 GLY A C 1
ATOM 1519 O O . GLY A 1 190 ? 2.894 3.132 -17.295 1.00 79.81 190 GLY A O 1
ATOM 1520 N N . GLU A 1 191 ? 2.662 1.517 -18.841 1.00 82.06 191 GLU A N 1
ATOM 1521 C CA . GLU A 1 191 ? 1.556 0.795 -18.182 1.00 82.06 191 GLU A CA 1
ATOM 1522 C C . GLU A 1 191 ? 1.886 0.390 -16.736 1.00 82.06 191 GLU A C 1
ATOM 1524 O O . GLU A 1 191 ? 1.031 0.488 -15.856 1.00 82.06 191 GLU A O 1
ATOM 1529 N N . THR A 1 192 ? 3.142 0.008 -16.482 1.00 82.69 192 THR A N 1
ATOM 1530 C CA . THR A 1 192 ? 3.677 -0.374 -15.167 1.00 82.69 192 THR A CA 1
ATOM 1531 C C . THR A 1 192 ? 3.426 0.716 -14.122 1.00 82.69 192 THR A C 1
ATOM 1533 O O . THR A 1 192 ? 3.017 0.441 -12.993 1.00 82.69 192 THR A O 1
ATOM 1536 N N . TYR A 1 193 ? 3.609 1.976 -14.514 1.00 88.06 193 TYR A N 1
ATOM 1537 C CA . TYR A 1 193 ? 3.481 3.133 -13.629 1.00 88.06 193 TYR A CA 1
ATOM 1538 C C . TYR A 1 193 ? 2.065 3.706 -13.600 1.00 88.06 193 TYR A C 1
ATOM 1540 O O . TYR A 1 193 ? 1.695 4.353 -12.623 1.00 88.06 193 TYR A O 1
ATOM 1548 N N . GLY A 1 194 ? 1.244 3.413 -14.613 1.00 88.00 194 GLY A N 1
ATOM 1549 C CA . GLY A 1 194 ? -0.177 3.769 -14.618 1.00 88.00 194 GLY A CA 1
ATOM 1550 C C . GLY A 1 194 ? -0.950 3.130 -13.460 1.00 88.00 194 GLY A C 1
ATOM 1551 O O . GLY A 1 194 ? -1.868 3.738 -12.914 1.00 88.00 194 GLY A O 1
ATOM 1552 N N . VAL A 1 195 ? -0.551 1.935 -13.018 1.00 88.31 195 VAL A N 1
ATOM 1553 C CA . VAL A 1 195 ? -1.128 1.282 -11.829 1.00 88.31 195 VAL A CA 1
ATOM 1554 C C . VAL A 1 195 ? -0.760 2.033 -10.555 1.00 88.31 195 VAL A C 1
ATOM 1556 O O . VAL A 1 195 ? -1.630 2.312 -9.734 1.00 88.31 195 VAL A O 1
ATOM 1559 N N . ILE A 1 196 ? 0.515 2.401 -10.409 1.00 91.00 196 ILE A N 1
ATOM 1560 C CA . ILE A 1 196 ? 1.009 3.187 -9.269 1.00 91.00 196 ILE A CA 1
ATOM 1561 C C . ILE A 1 196 ? 0.262 4.524 -9.206 1.00 91.00 196 ILE A C 1
ATOM 1563 O O . ILE A 1 196 ? -0.254 4.898 -8.155 1.00 91.00 196 ILE A O 1
ATOM 1567 N N . GLN A 1 197 ? 0.129 5.199 -10.350 1.00 90.31 197 GLN A N 1
ATOM 1568 C CA . GLN A 1 197 ? -0.610 6.452 -10.464 1.00 90.31 197 GLN A CA 1
ATOM 1569 C C . GLN A 1 197 ? -2.071 6.298 -10.037 1.00 90.31 197 GLN A C 1
ATOM 1571 O O . GLN A 1 197 ? -2.563 7.101 -9.246 1.00 90.31 197 GLN A O 1
ATOM 1576 N N . ARG A 1 198 ? -2.777 5.281 -10.550 1.00 90.38 198 ARG A N 1
ATOM 1577 C CA . ARG A 1 198 ? -4.187 5.031 -10.212 1.00 90.38 198 ARG A CA 1
ATOM 1578 C C . ARG A 1 198 ? -4.367 4.720 -8.730 1.00 90.38 198 ARG A C 1
ATOM 1580 O O . ARG A 1 198 ? -5.263 5.285 -8.110 1.00 90.38 198 ARG A O 1
ATOM 1587 N N . MET A 1 199 ? -3.472 3.921 -8.152 1.00 91.88 199 MET A N 1
ATOM 1588 C CA . MET A 1 199 ? -3.473 3.606 -6.724 1.00 91.88 199 MET A CA 1
ATOM 1589 C C . MET A 1 199 ? -3.325 4.877 -5.875 1.00 91.88 199 MET A C 1
ATOM 1591 O O . MET A 1 199 ? -4.194 5.163 -5.053 1.00 91.88 199 MET A O 1
ATOM 1595 N N . ILE A 1 200 ? -2.300 5.695 -6.141 1.00 91.69 200 ILE A N 1
ATOM 1596 C CA . ILE A 1 200 ? -2.071 6.972 -5.441 1.00 91.69 200 ILE A CA 1
ATOM 1597 C C . ILE A 1 200 ? -3.248 7.939 -5.642 1.00 91.69 200 ILE A C 1
ATOM 1599 O O . ILE A 1 200 ? -3.663 8.617 -4.704 1.00 91.69 200 ILE A O 1
ATOM 1603 N N . SER A 1 201 ? -3.803 7.996 -6.854 1.00 89.81 201 SER A N 1
ATOM 1604 C CA . SER A 1 201 ? -4.910 8.901 -7.193 1.00 89.81 201 SER A CA 1
ATOM 1605 C C . SER A 1 201 ? -6.231 8.502 -6.536 1.00 89.81 201 SER A C 1
ATOM 1607 O O . SER A 1 201 ? -7.073 9.368 -6.310 1.00 89.81 201 SER A O 1
ATOM 1609 N N . SER A 1 202 ? -6.423 7.211 -6.254 1.00 92.69 202 SER A N 1
ATOM 1610 C CA . SER A 1 202 ? -7.613 6.698 -5.569 1.00 92.69 202 SER A CA 1
ATOM 1611 C C . SER A 1 202 ? -7.578 6.924 -4.055 1.00 92.69 202 SER A C 1
ATOM 1613 O O . SER A 1 202 ? -8.631 6.964 -3.425 1.00 92.69 202 SER A O 1
ATOM 1615 N N . ALA A 1 203 ? -6.391 7.097 -3.464 1.00 92.94 203 ALA A N 1
ATOM 1616 C CA . ALA A 1 203 ? -6.247 7.341 -2.035 1.00 92.94 203 ALA A CA 1
ATOM 1617 C C . ALA A 1 203 ? -6.812 8.714 -1.631 1.00 92.94 203 ALA A C 1
ATOM 1619 O O . ALA A 1 203 ? -6.758 9.682 -2.392 1.00 92.94 203 ALA A O 1
ATOM 1620 N N . CYS A 1 204 ? -7.341 8.812 -0.407 1.00 91.38 204 CYS A N 1
ATOM 1621 C CA . CYS A 1 204 ? -7.923 10.049 0.108 1.00 91.38 204 CYS A CA 1
ATOM 1622 C C . CYS A 1 204 ? -6.830 11.112 0.341 1.00 91.38 204 CYS A C 1
ATOM 1624 O O . CYS A 1 204 ? -6.027 10.971 1.268 1.00 91.38 204 CYS A O 1
ATOM 1626 N N . PRO A 1 205 ? -6.789 12.201 -0.448 1.00 87.31 205 PRO A N 1
ATOM 1627 C CA . PRO A 1 205 ? -5.638 13.099 -0.452 1.00 87.31 205 PRO A CA 1
ATOM 1628 C C . PRO A 1 205 ? -5.579 13.993 0.797 1.00 87.31 205 PRO A C 1
ATOM 1630 O O . PRO A 1 205 ? -4.513 14.469 1.175 1.00 87.31 205 PRO A O 1
ATOM 1633 N N . THR A 1 206 ? -6.706 14.181 1.489 1.00 90.50 206 THR A N 1
ATOM 1634 C CA . THR A 1 206 ? -6.783 14.971 2.726 1.00 90.50 206 THR A CA 1
ATOM 1635 C C . THR A 1 206 ? -6.322 14.209 3.964 1.00 90.50 206 THR A C 1
ATOM 1637 O O . THR A 1 206 ? -6.210 14.814 5.025 1.00 90.50 206 THR A O 1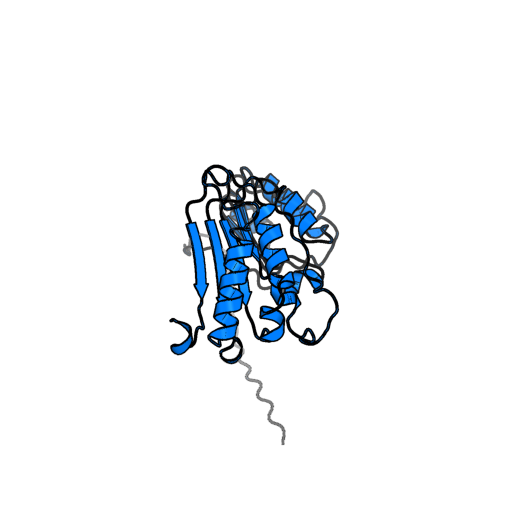
ATOM 1640 N N . VAL A 1 207 ? -6.101 12.896 3.874 1.00 94.06 207 VAL A N 1
ATOM 1641 C CA . VAL A 1 207 ? -5.679 12.058 5.013 1.00 94.06 207 VAL A CA 1
ATOM 1642 C C . VAL A 1 207 ? -4.319 11.420 4.772 1.00 94.06 207 VAL A C 1
ATOM 1644 O O . VAL A 1 207 ? -3.580 11.230 5.730 1.00 94.06 207 VAL A O 1
ATOM 1647 N N . LEU A 1 208 ? -3.970 11.147 3.514 1.00 95.06 208 LEU A N 1
ATOM 1648 C CA . LEU A 1 208 ? -2.685 10.565 3.155 1.00 95.06 208 LEU A CA 1
ATOM 1649 C C . LEU A 1 208 ? -1.531 11.492 3.568 1.00 95.06 208 LEU A C 1
ATOM 1651 O O . LEU A 1 208 ? -1.430 12.628 3.100 1.00 95.06 208 LEU A O 1
ATOM 1655 N N . GLU A 1 209 ? -0.668 10.986 4.440 1.00 95.88 209 GLU A N 1
ATOM 1656 C CA . GLU A 1 209 ? 0.458 11.704 5.029 1.00 95.88 209 GLU A CA 1
ATOM 1657 C C . GLU A 1 209 ? 1.785 11.330 4.372 1.00 95.88 209 GLU A C 1
ATOM 1659 O O . GLU A 1 209 ? 2.655 12.188 4.217 1.00 95.88 209 GLU A O 1
ATOM 1664 N N . GLN A 1 210 ? 1.946 10.067 3.977 1.00 96.19 210 GLN A N 1
ATOM 1665 C CA . GLN A 1 210 ? 3.196 9.572 3.424 1.00 96.19 210 GLN A CA 1
ATOM 1666 C C . GLN A 1 210 ? 2.970 8.655 2.225 1.00 96.19 210 GLN A C 1
ATOM 1668 O O . GLN A 1 210 ? 2.167 7.721 2.257 1.00 96.19 210 GLN A O 1
ATOM 1673 N N . ILE A 1 211 ? 3.753 8.889 1.170 1.00 95.19 211 ILE A N 1
ATOM 1674 C CA . ILE A 1 211 ? 3.933 7.943 0.067 1.00 95.19 211 ILE A CA 1
ATOM 1675 C C . ILE A 1 211 ? 5.396 7.525 0.055 1.00 95.19 211 ILE A C 1
ATOM 1677 O O . ILE A 1 211 ? 6.283 8.355 -0.143 1.00 95.19 211 ILE A O 1
ATOM 1681 N N . ARG A 1 212 ? 5.660 6.231 0.224 1.00 96.38 212 ARG A N 1
ATOM 1682 C CA . ARG A 1 212 ? 6.999 5.659 0.094 1.00 96.38 212 ARG A CA 1
ATOM 1683 C C . ARG A 1 212 ? 7.039 4.693 -1.077 1.00 96.38 212 ARG A C 1
ATOM 1685 O O . ARG A 1 212 ? 6.344 3.683 -1.084 1.00 96.38 212 ARG A O 1
ATOM 1692 N N . ILE A 1 213 ? 7.900 4.971 -2.045 1.00 94.50 213 ILE A N 1
ATOM 1693 C CA . ILE A 1 213 ? 8.196 4.057 -3.144 1.00 94.50 213 ILE A CA 1
ATOM 1694 C C . ILE A 1 213 ? 9.567 3.452 -2.876 1.00 94.50 213 ILE A C 1
ATOM 1696 O O . ILE A 1 213 ? 10.556 4.166 -2.729 1.00 94.50 213 ILE A O 1
ATOM 1700 N N . THR A 1 214 ? 9.618 2.130 -2.782 1.00 93.19 214 THR A N 1
ATOM 1701 C CA . THR A 1 214 ? 10.857 1.380 -2.567 1.00 93.19 214 THR A CA 1
ATOM 1702 C C . THR A 1 214 ? 11.219 0.624 -3.833 1.00 93.19 214 THR A C 1
ATOM 1704 O O . THR A 1 214 ? 10.356 0.048 -4.495 1.00 93.19 214 THR A O 1
ATOM 1707 N N . MET A 1 215 ? 12.496 0.666 -4.192 1.00 88.69 215 MET A N 1
ATOM 1708 C CA . MET A 1 215 ? 13.033 0.047 -5.390 1.00 88.69 215 MET A CA 1
ATOM 1709 C C . MET A 1 215 ? 14.235 -0.819 -5.041 1.00 88.69 215 MET A C 1
ATOM 1711 O O . MET A 1 215 ? 15.242 -0.340 -4.514 1.00 88.69 215 MET A O 1
ATOM 1715 N N . ASP A 1 216 ? 14.130 -2.090 -5.399 1.00 87.12 216 ASP A N 1
ATOM 1716 C CA . ASP A 1 216 ? 15.217 -3.055 -5.348 1.00 87.12 216 ASP A CA 1
ATOM 1717 C C . ASP A 1 216 ? 15.276 -3.779 -6.695 1.00 87.12 216 ASP A C 1
ATOM 1719 O O . ASP A 1 216 ? 14.475 -4.674 -6.983 1.00 87.12 216 ASP A O 1
ATOM 1723 N N . LEU A 1 217 ? 16.168 -3.291 -7.556 1.00 80.12 217 LEU A N 1
ATOM 1724 C CA . LEU A 1 217 ? 16.332 -3.761 -8.923 1.00 80.12 217 LEU A CA 1
ATOM 1725 C C . LEU A 1 217 ? 17.639 -4.526 -9.062 1.00 80.12 217 LEU A C 1
ATOM 1727 O O . LEU A 1 217 ? 18.652 -4.170 -8.461 1.00 80.12 217 LEU A O 1
ATOM 1731 N N . ASN A 1 218 ? 17.634 -5.516 -9.949 1.00 77.12 218 ASN A N 1
ATOM 1732 C CA . ASN A 1 218 ? 18.866 -6.180 -10.335 1.00 77.12 218 ASN A CA 1
ATOM 1733 C C . ASN A 1 218 ? 19.867 -5.211 -10.973 1.00 77.12 218 ASN A C 1
ATOM 1735 O O . ASN A 1 218 ? 19.455 -4.338 -11.743 1.00 77.12 218 ASN A O 1
ATOM 1739 N N . PRO A 1 219 ? 21.184 -5.421 -10.777 1.00 69.75 219 PRO A N 1
ATOM 1740 C CA . PRO A 1 219 ? 22.221 -4.548 -11.330 1.00 69.75 219 PRO A CA 1
ATOM 1741 C C . PRO A 1 219 ? 22.115 -4.335 -12.847 1.00 69.75 219 PRO A C 1
ATOM 1743 O O . PRO A 1 219 ? 22.348 -3.236 -13.339 1.00 69.75 219 PRO A O 1
ATOM 1746 N N . SER A 1 220 ? 21.697 -5.360 -13.600 1.00 70.38 220 SER A N 1
ATOM 1747 C CA . SER A 1 220 ? 21.495 -5.271 -15.055 1.00 70.38 220 SER A CA 1
ATOM 1748 C C . SER A 1 220 ? 20.308 -4.387 -15.462 1.00 70.38 220 SER A C 1
ATOM 1750 O O . SER A 1 220 ? 20.327 -3.792 -16.538 1.00 70.38 220 SER A O 1
ATOM 1752 N N . ALA A 1 221 ? 19.288 -4.282 -14.609 1.00 67.44 221 ALA A N 1
ATOM 1753 C CA . ALA A 1 221 ? 18.130 -3.408 -14.784 1.00 67.44 221 ALA A CA 1
ATOM 1754 C C . ALA A 1 221 ? 18.351 -2.010 -14.175 1.00 67.44 221 ALA A C 1
ATOM 1756 O O . ALA A 1 221 ? 17.594 -1.089 -14.464 1.00 67.44 221 ALA A O 1
ATOM 1757 N N . ALA A 1 222 ? 19.406 -1.835 -13.378 1.00 68.69 222 ALA A N 1
ATOM 1758 C CA . ALA A 1 222 ? 19.765 -0.583 -12.724 1.00 68.69 222 ALA A CA 1
ATOM 1759 C C . ALA A 1 222 ? 20.682 0.312 -13.578 1.00 68.69 222 ALA A C 1
ATOM 1761 O O . ALA A 1 222 ? 21.362 1.172 -13.025 1.00 68.69 222 ALA A O 1
ATOM 1762 N N . SER A 1 223 ? 20.731 0.137 -14.906 1.00 78.19 223 SER A N 1
ATOM 1763 C CA . SER A 1 223 ? 21.530 1.017 -15.774 1.00 78.19 223 SER A CA 1
ATOM 1764 C C . SER A 1 223 ? 21.016 2.462 -15.730 1.00 78.19 223 SER A C 1
ATOM 1766 O O . SER A 1 223 ? 19.825 2.701 -15.521 1.00 78.19 223 SER A O 1
ATOM 1768 N N . SER A 1 224 ? 21.896 3.440 -15.960 1.00 77.56 224 SER A N 1
ATOM 1769 C CA . SER A 1 224 ? 21.547 4.868 -15.880 1.00 77.56 224 SER A CA 1
ATOM 1770 C C . SER A 1 224 ? 20.382 5.269 -16.796 1.00 77.56 224 SER A C 1
ATOM 1772 O O . SER A 1 224 ? 19.525 6.057 -16.396 1.00 77.56 224 SER A O 1
ATOM 1774 N N . LEU A 1 225 ? 20.300 4.689 -17.999 1.00 81.38 225 LEU A N 1
ATOM 1775 C CA . LEU A 1 225 ? 19.215 4.941 -18.951 1.00 81.38 225 LEU A CA 1
ATOM 1776 C C . LEU A 1 225 ? 17.864 4.448 -18.410 1.00 81.38 225 LEU A C 1
ATOM 1778 O O . LEU A 1 225 ? 16.888 5.199 -18.408 1.00 81.38 225 LEU A O 1
ATOM 1782 N N . ILE A 1 226 ? 17.823 3.205 -17.919 1.00 82.12 226 ILE A N 1
ATOM 1783 C CA . ILE A 1 226 ? 16.603 2.598 -17.373 1.00 82.12 226 ILE A CA 1
ATOM 1784 C C . ILE A 1 226 ? 16.182 3.351 -16.114 1.00 82.12 226 ILE A C 1
ATOM 1786 O O . ILE A 1 226 ? 15.018 3.709 -15.970 1.00 82.12 226 ILE A O 1
ATOM 1790 N N . MET A 1 227 ? 17.128 3.669 -15.228 1.00 83.38 227 MET A N 1
ATOM 1791 C CA . MET A 1 227 ? 16.845 4.434 -14.017 1.00 83.38 227 MET A CA 1
ATOM 1792 C C . MET A 1 227 ? 16.294 5.823 -14.332 1.00 83.38 227 MET A C 1
ATOM 1794 O O . MET A 1 227 ? 15.309 6.228 -13.721 1.00 83.38 227 MET A O 1
ATOM 1798 N N . SER A 1 228 ? 16.844 6.529 -15.324 1.00 84.19 228 SER A N 1
ATOM 1799 C CA . SER A 1 228 ? 16.293 7.813 -15.773 1.00 84.19 228 SER A CA 1
ATOM 1800 C C . SER A 1 228 ? 14.843 7.673 -16.251 1.00 84.19 228 SER A C 1
ATOM 1802 O O . SER A 1 228 ? 13.982 8.468 -15.860 1.00 84.19 228 SER A O 1
ATOM 1804 N N . HIS A 1 229 ? 14.546 6.623 -17.026 1.00 85.81 229 HIS A N 1
ATOM 1805 C CA . HIS A 1 229 ? 13.183 6.313 -17.454 1.00 85.81 229 HIS A CA 1
ATOM 1806 C C . HIS A 1 229 ? 12.258 6.045 -16.259 1.00 85.81 229 HIS A C 1
ATOM 1808 O O . HIS A 1 229 ? 11.196 6.660 -16.155 1.00 85.81 229 HIS A O 1
ATOM 1814 N N . VAL A 1 230 ? 12.671 5.168 -15.339 1.00 86.62 230 VAL A N 1
ATOM 1815 C CA . VAL A 1 230 ? 11.891 4.788 -14.154 1.00 86.62 230 VAL A CA 1
ATOM 1816 C C . VAL A 1 230 ? 11.605 6.012 -13.286 1.00 86.62 230 VAL A C 1
ATOM 1818 O O . VAL A 1 230 ? 10.463 6.234 -12.894 1.00 86.62 230 VAL A O 1
ATOM 1821 N N . LEU A 1 231 ? 12.615 6.845 -13.026 1.00 87.75 231 LEU A N 1
ATOM 1822 C CA . LEU A 1 231 ? 12.475 8.074 -12.246 1.00 87.75 231 LEU A CA 1
ATOM 1823 C C . LEU A 1 231 ? 11.498 9.051 -12.904 1.00 87.75 231 LEU A C 1
ATOM 1825 O O . LEU A 1 231 ? 10.645 9.623 -12.223 1.00 87.75 231 LEU A O 1
ATOM 1829 N N . LEU A 1 232 ? 11.580 9.226 -14.226 1.00 87.06 232 LEU A N 1
ATOM 1830 C CA . LEU A 1 232 ? 10.653 10.082 -14.963 1.00 87.06 232 LEU A CA 1
ATOM 1831 C C . LEU A 1 232 ? 9.220 9.535 -14.919 1.00 87.06 232 LEU A C 1
ATOM 1833 O O . LEU A 1 232 ? 8.274 10.305 -14.740 1.00 87.06 232 LEU A O 1
ATOM 1837 N N . ALA A 1 233 ? 9.053 8.223 -15.069 1.00 87.94 233 ALA A N 1
ATOM 1838 C CA . ALA A 1 233 ? 7.751 7.575 -15.033 1.00 87.94 233 ALA A CA 1
ATOM 1839 C C . ALA A 1 233 ? 7.126 7.625 -13.631 1.00 87.94 233 ALA A C 1
ATOM 1841 O O . ALA A 1 233 ? 5.957 7.983 -13.500 1.00 87.94 233 ALA A O 1
ATOM 1842 N N . LEU A 1 234 ? 7.912 7.386 -12.577 1.00 88.00 234 LEU A N 1
ATOM 1843 C CA . LEU A 1 234 ? 7.480 7.539 -11.186 1.00 88.00 234 LEU A CA 1
ATOM 1844 C C . LEU A 1 234 ? 7.123 8.983 -10.859 1.00 88.00 234 LEU A C 1
ATOM 1846 O O . LEU A 1 234 ? 6.080 9.233 -10.261 1.00 88.00 234 LEU A O 1
ATOM 1850 N N . ARG A 1 235 ? 7.930 9.946 -11.315 1.00 86.88 235 ARG A N 1
ATOM 1851 C CA . ARG A 1 235 ? 7.606 11.367 -11.172 1.00 86.88 235 ARG A CA 1
ATOM 1852 C C . ARG A 1 235 ? 6.251 11.690 -11.795 1.00 86.88 235 ARG A C 1
ATOM 1854 O O . ARG A 1 235 ? 5.492 12.433 -11.188 1.00 86.88 235 ARG A O 1
ATOM 1861 N N . ARG A 1 236 ? 5.944 11.148 -12.978 1.00 84.19 236 ARG A N 1
ATOM 1862 C CA . ARG A 1 236 ? 4.640 11.334 -13.639 1.00 84.19 236 ARG A CA 1
ATOM 1863 C C . ARG A 1 236 ? 3.508 10.598 -12.926 1.00 84.19 236 ARG A C 1
ATOM 1865 O O . ARG A 1 236 ? 2.395 11.104 -12.906 1.00 84.19 236 ARG A O 1
ATOM 1872 N N . ALA A 1 237 ? 3.784 9.433 -12.348 1.00 84.50 237 ALA A N 1
ATOM 1873 C CA . ALA A 1 237 ? 2.788 8.661 -11.616 1.00 84.50 237 ALA A CA 1
ATOM 1874 C C . ALA A 1 237 ? 2.393 9.330 -10.296 1.00 84.50 237 ALA A C 1
ATOM 1876 O O . ALA A 1 237 ? 1.224 9.317 -9.925 1.00 84.50 237 ALA A O 1
ATOM 1877 N N . VAL A 1 238 ? 3.359 9.934 -9.605 1.00 81.69 238 VAL A N 1
ATOM 1878 C CA . VAL A 1 238 ? 3.098 10.731 -8.406 1.00 81.69 238 VAL A CA 1
ATOM 1879 C C . VAL A 1 238 ? 2.500 12.077 -8.816 1.00 81.69 238 VAL A C 1
ATOM 1881 O O . VAL A 1 238 ? 1.398 12.401 -8.408 1.00 81.69 238 VAL A O 1
ATOM 1884 N N . CYS A 1 239 ? 3.172 12.840 -9.677 1.00 76.88 239 CYS A N 1
ATOM 1885 C CA . CYS A 1 239 ? 2.758 14.177 -10.103 1.00 76.88 239 CYS A CA 1
ATOM 1886 C C . CYS A 1 239 ? 2.382 14.185 -11.595 1.00 76.88 239 CYS A C 1
ATOM 1888 O O . CYS A 1 239 ? 3.218 14.570 -12.425 1.00 76.88 239 CYS A O 1
ATOM 1890 N N . PRO A 1 240 ? 1.156 13.773 -11.969 1.00 65.44 240 PRO A N 1
ATOM 1891 C CA . PRO A 1 240 ? 0.734 13.806 -13.362 1.00 65.44 240 PRO A CA 1
ATOM 1892 C C . PRO A 1 240 ? 0.750 15.236 -13.906 1.00 65.44 240 PRO A C 1
ATOM 1894 O O . PRO A 1 240 ? 0.373 16.182 -13.222 1.00 65.44 240 PRO A O 1
ATOM 1897 N N . LEU A 1 241 ? 1.195 15.397 -15.154 1.00 59.78 241 LEU A N 1
ATOM 1898 C CA . LEU A 1 241 ? 1.352 16.712 -15.793 1.00 59.78 241 LEU A CA 1
ATOM 1899 C C . LEU A 1 241 ? 0.020 17.469 -15.922 1.00 59.78 241 LEU A C 1
ATOM 1901 O O . LEU A 1 241 ? 0.010 18.694 -15.844 1.00 59.78 241 LEU A O 1
ATOM 1905 N N . ASP A 1 242 ? -1.087 16.735 -16.050 1.00 57.56 242 ASP A N 1
ATOM 1906 C CA . ASP A 1 242 ? -2.437 17.293 -16.208 1.00 57.56 242 ASP A CA 1
ATOM 1907 C C . ASP A 1 242 ? -3.112 17.626 -14.863 1.00 57.56 242 ASP A C 1
ATOM 1909 O O . ASP A 1 242 ? -4.105 18.350 -14.817 1.00 57.56 242 ASP A O 1
ATOM 1913 N N . GLN A 1 243 ? -2.576 17.101 -13.757 1.00 59.28 243 GLN A N 1
ATOM 1914 C CA . GLN A 1 243 ? -3.010 17.370 -12.385 1.00 59.28 243 GLN A CA 1
ATOM 1915 C C . GLN A 1 243 ? -1.780 17.323 -11.473 1.00 59.28 243 GLN A C 1
ATOM 1917 O O . GLN A 1 243 ? -1.580 16.325 -10.769 1.00 59.28 243 GLN A O 1
ATOM 1922 N N . PRO A 1 244 ? -0.923 18.362 -11.493 1.00 59.81 244 PRO A N 1
ATOM 1923 C CA . PRO A 1 244 ? 0.221 18.399 -10.596 1.00 59.81 244 PRO A CA 1
ATOM 1924 C C . PRO A 1 244 ? -0.266 18.218 -9.157 1.00 59.81 244 PRO A C 1
ATOM 1926 O O . PRO A 1 244 ? -1.397 18.588 -8.836 1.00 59.81 244 PRO A O 1
ATOM 1929 N N . PHE A 1 245 ? 0.580 17.648 -8.293 1.00 60.16 245 PHE A N 1
ATOM 1930 C CA . PHE A 1 245 ? 0.367 17.692 -6.848 1.00 60.16 245 PHE A CA 1
ATOM 1931 C C . PHE A 1 245 ? 0.238 19.164 -6.454 1.00 60.16 245 PHE A C 1
ATOM 1933 O O . PHE A 1 245 ? 1.230 19.861 -6.243 1.00 60.16 245 PHE A O 1
ATOM 1940 N N . THR A 1 246 ? -0.988 19.671 -6.430 1.00 61.03 246 THR A N 1
ATOM 1941 C CA . THR A 1 246 ? -1.249 20.976 -5.867 1.00 61.03 246 THR A CA 1
ATOM 1942 C C . THR A 1 246 ? -1.213 20.765 -4.360 1.00 61.03 246 THR A C 1
ATOM 1944 O O . THR A 1 246 ? -1.863 19.840 -3.857 1.00 61.03 246 THR A O 1
ATOM 1947 N N . PRO A 1 247 ? -0.462 21.588 -3.612 1.00 60.53 247 PRO A N 1
ATOM 1948 C CA . PRO A 1 247 ? -0.514 21.580 -2.149 1.00 60.53 247 PRO A CA 1
ATOM 1949 C C . PRO A 1 247 ? -1.958 21.659 -1.620 1.00 60.53 247 PRO A C 1
ATOM 1951 O O . PRO A 1 247 ? -2.268 21.172 -0.541 1.00 60.53 247 PRO A O 1
ATOM 1954 N N . GLU A 1 248 ? -2.855 22.223 -2.429 1.00 65.81 248 GLU A N 1
ATOM 1955 C CA . GLU A 1 248 ? -4.296 22.327 -2.212 1.00 65.81 248 GLU A CA 1
ATOM 1956 C C . GLU A 1 248 ? -5.024 20.973 -2.188 1.00 65.81 248 GLU A C 1
ATOM 1958 O O . GLU A 1 248 ? -6.001 20.825 -1.458 1.00 65.81 248 GLU A O 1
ATOM 1963 N N . LYS A 1 249 ? -4.579 19.981 -2.974 1.00 75.94 249 LYS A N 1
ATOM 1964 C CA . LYS A 1 249 ? -5.222 18.659 -3.044 1.00 75.94 249 LYS A CA 1
ATOM 1965 C C . LYS A 1 249 ? -4.798 17.772 -1.876 1.00 75.94 249 LYS A C 1
ATOM 1967 O O . LYS A 1 249 ? -5.649 17.130 -1.267 1.00 75.94 249 LYS A O 1
ATOM 1972 N N . TYR A 1 250 ? -3.501 17.739 -1.569 1.00 81.69 250 TYR A N 1
ATOM 1973 C CA . TYR A 1 250 ? -2.913 16.843 -0.569 1.00 81.69 250 TYR A CA 1
ATOM 1974 C C . TYR A 1 250 ? -2.547 17.584 0.720 1.00 81.69 250 TYR A C 1
ATOM 1976 O O . TYR A 1 250 ? -1.376 17.763 1.049 1.00 81.69 250 TYR A O 1
ATOM 1984 N N . THR A 1 251 ? -3.565 18.025 1.457 1.00 86.50 251 THR A N 1
ATOM 1985 C CA . THR A 1 251 ? -3.400 18.933 2.607 1.00 86.50 251 THR A CA 1
ATOM 1986 C C . THR A 1 251 ? -2.657 18.328 3.798 1.00 86.50 251 THR A C 1
ATOM 1988 O O . THR A 1 251 ? -2.123 19.075 4.613 1.00 86.50 251 THR A O 1
ATOM 1991 N N . SER A 1 252 ? -2.640 16.998 3.919 1.00 91.56 252 SER A N 1
ATOM 1992 C CA . SER A 1 252 ? -2.006 16.284 5.040 1.00 91.56 252 SER A CA 1
ATOM 1993 C C . SER A 1 252 ? -0.668 15.647 4.671 1.00 91.56 252 SER A C 1
ATOM 1995 O O . SER A 1 252 ? -0.022 15.056 5.533 1.00 91.56 252 SER A O 1
ATOM 1997 N N . MET A 1 253 ? -0.234 15.781 3.413 1.00 93.25 253 MET A N 1
ATOM 1998 C CA . MET A 1 253 ? 0.990 15.159 2.918 1.00 93.25 253 MET A CA 1
ATOM 1999 C C . MET A 1 253 ? 2.222 15.762 3.595 1.00 93.25 253 MET A C 1
ATOM 2001 O O . MET A 1 253 ? 2.498 16.955 3.474 1.00 93.25 253 MET A O 1
ATOM 2005 N N . LYS A 1 254 ? 2.977 14.910 4.287 1.00 93.75 254 LYS A N 1
ATOM 2006 C CA . LYS A 1 254 ? 4.221 15.233 4.992 1.00 93.75 254 LYS A CA 1
ATOM 2007 C C . LYS A 1 254 ? 5.440 14.848 4.167 1.00 93.75 254 LYS A C 1
ATOM 2009 O O . LYS A 1 254 ? 6.400 15.616 4.120 1.00 93.75 254 LYS A O 1
ATOM 2014 N N . SER A 1 255 ? 5.420 13.681 3.518 1.00 93.38 255 SER A N 1
ATOM 2015 C CA . SER A 1 255 ? 6.550 13.238 2.701 1.00 93.38 255 SER A CA 1
ATOM 2016 C C . SER A 1 255 ? 6.157 12.357 1.517 1.00 93.38 255 SER A C 1
ATOM 2018 O O . SER A 1 255 ? 5.255 11.523 1.569 1.00 93.38 255 SER A O 1
ATOM 2020 N N . VAL A 1 256 ? 6.908 12.535 0.431 1.00 91.25 256 VAL A N 1
ATOM 2021 C CA . VAL A 1 256 ? 6.951 11.607 -0.695 1.00 91.25 256 VAL A CA 1
ATOM 2022 C C . VAL A 1 256 ? 8.394 11.158 -0.834 1.00 91.25 256 VAL A C 1
ATOM 2024 O O . VAL A 1 256 ? 9.282 11.967 -1.106 1.00 91.25 256 VAL A O 1
ATOM 2027 N N . GLU A 1 257 ? 8.634 9.874 -0.611 1.00 93.56 257 GLU A N 1
ATOM 2028 C CA . GLU A 1 257 ? 9.973 9.310 -0.530 1.00 93.56 257 GLU A CA 1
ATOM 2029 C C . GLU A 1 257 ? 10.189 8.266 -1.620 1.00 93.56 257 GLU A C 1
ATOM 2031 O O . GLU A 1 257 ? 9.356 7.385 -1.833 1.00 93.56 257 GLU A O 1
ATOM 2036 N N . LEU A 1 258 ? 11.355 8.329 -2.258 1.00 91.19 258 LEU A N 1
ATOM 2037 C CA . LEU A 1 258 ? 11.851 7.289 -3.146 1.00 91.19 258 LEU A CA 1
ATOM 2038 C C . LEU A 1 258 ? 13.123 6.692 -2.546 1.00 91.19 258 LEU A C 1
ATOM 2040 O O . LEU A 1 258 ? 14.105 7.401 -2.337 1.00 91.19 258 LEU A O 1
ATOM 2044 N N . TRP A 1 259 ? 13.097 5.390 -2.280 1.00 90.38 259 TRP A N 1
ATOM 2045 C CA . TRP A 1 259 ? 14.213 4.648 -1.703 1.00 90.38 259 TRP A CA 1
ATOM 2046 C C . TRP A 1 259 ? 14.718 3.644 -2.731 1.00 90.38 259 TRP A C 1
ATOM 2048 O O . TRP A 1 259 ? 13.951 2.806 -3.200 1.00 90.38 259 TRP A O 1
ATOM 2058 N N . ILE A 1 260 ? 16.003 3.716 -3.071 1.00 85.69 260 ILE A N 1
ATOM 2059 C CA . ILE A 1 260 ? 16.644 2.813 -4.032 1.00 85.69 260 ILE A CA 1
ATOM 2060 C C . ILE A 1 260 ? 17.757 2.070 -3.293 1.00 85.69 260 ILE A C 1
ATOM 2062 O O . ILE A 1 260 ? 18.739 2.686 -2.883 1.00 85.69 260 ILE A O 1
ATOM 2066 N N . TYR A 1 261 ? 17.591 0.762 -3.091 1.00 78.44 261 TYR A N 1
ATOM 2067 C CA . TYR A 1 261 ? 18.493 -0.033 -2.246 1.00 78.44 261 TYR A CA 1
ATOM 2068 C C . TYR A 1 261 ? 19.692 -0.626 -3.001 1.00 78.44 261 TYR A C 1
ATOM 2070 O O . TYR A 1 261 ? 20.730 -0.867 -2.390 1.00 78.44 261 TYR A O 1
ATOM 2078 N N . SER A 1 262 ? 19.576 -0.792 -4.322 1.00 69.31 262 SER A N 1
ATOM 2079 C CA . SER A 1 262 ? 20.530 -1.555 -5.149 1.00 69.31 262 SER A CA 1
ATOM 2080 C C . SER A 1 262 ? 20.979 -0.792 -6.402 1.00 69.31 262 SER A C 1
ATOM 2082 O O . SER A 1 262 ? 21.138 -1.371 -7.474 1.00 69.31 262 SER A O 1
ATOM 2084 N N . ALA A 1 263 ? 21.155 0.529 -6.298 1.00 62.09 263 ALA A N 1
ATOM 2085 C CA . ALA A 1 263 ? 21.719 1.315 -7.395 1.00 62.09 263 ALA A CA 1
ATOM 2086 C C . ALA A 1 263 ? 23.229 1.058 -7.510 1.00 62.09 263 ALA A C 1
ATOM 2088 O O . ALA A 1 263 ? 23.962 1.250 -6.537 1.00 62.09 263 ALA A O 1
ATOM 2089 N N . ASP A 1 264 ? 23.690 0.670 -8.703 1.00 63.97 264 ASP A N 1
ATOM 2090 C CA . ASP A 1 264 ? 25.116 0.711 -9.041 1.00 63.97 264 ASP A CA 1
ATOM 2091 C C . ASP A 1 264 ? 25.668 2.125 -8.763 1.00 63.97 264 ASP A C 1
ATOM 2093 O O . ASP A 1 264 ? 24.960 3.119 -8.938 1.00 63.97 264 ASP A O 1
ATOM 2097 N N . GLU A 1 265 ? 26.928 2.239 -8.329 1.00 62.78 265 GLU A N 1
ATOM 2098 C CA . GLU A 1 265 ? 27.580 3.528 -8.036 1.00 62.78 265 GLU A CA 1
ATOM 2099 C C . GLU A 1 265 ? 27.503 4.486 -9.234 1.00 62.78 265 GLU A C 1
ATOM 2101 O O . GLU A 1 265 ? 27.390 5.701 -9.065 1.00 62.78 265 GLU A O 1
ATOM 2106 N N . THR A 1 266 ? 27.507 3.937 -10.453 1.00 60.34 266 THR A N 1
ATOM 2107 C CA . THR A 1 266 ? 27.370 4.710 -11.695 1.00 60.34 266 THR A CA 1
ATOM 2108 C C . THR A 1 266 ? 25.968 5.293 -11.904 1.00 60.34 266 THR A C 1
ATOM 2110 O O . THR A 1 266 ? 25.834 6.321 -12.567 1.00 60.34 266 THR A O 1
ATOM 2113 N N . SER A 1 267 ? 24.947 4.698 -11.287 1.00 58.31 267 SER A N 1
ATOM 2114 C CA . SER A 1 267 ? 23.529 5.070 -11.393 1.00 58.31 267 SER A CA 1
ATOM 2115 C C . SER A 1 267 ? 23.049 5.987 -10.268 1.00 58.31 267 SER A C 1
ATOM 2117 O O . SER A 1 267 ? 21.888 6.388 -10.257 1.00 58.31 267 SER A O 1
ATOM 2119 N N . LYS A 1 268 ? 23.924 6.317 -9.307 1.00 61.50 268 LYS A N 1
ATOM 2120 C CA . LYS A 1 268 ? 23.632 7.282 -8.234 1.00 61.50 268 LYS A CA 1
ATOM 2121 C C . LYS A 1 268 ? 23.671 8.744 -8.696 1.00 61.50 268 LYS A C 1
ATOM 2123 O O . LYS A 1 268 ? 23.185 9.604 -7.965 1.00 61.50 268 LYS A O 1
ATOM 2128 N N . ARG A 1 269 ? 24.302 9.026 -9.842 1.00 54.81 269 ARG A N 1
ATOM 2129 C CA . ARG A 1 269 ? 24.361 10.362 -10.459 1.00 54.81 269 ARG A CA 1
ATOM 2130 C C . ARG A 1 269 ? 23.136 10.621 -11.320 1.00 54.81 269 ARG A C 1
ATOM 2132 O O . ARG A 1 269 ? 22.660 11.774 -11.269 1.00 54.81 269 ARG A O 1
#

Sequence (269 aa):
MARDQQCRMDARFSDWTERVPAPLLIPFYHSLVTRSHHLPFDHGALASAFDRLEKLHIRNLRVLERQAPPASRRWAPSPTLKALDFSGLNWPDEFRTLHPYGTLETSSGFETVLFLLNAVSCSDLNQLLHHAGKALRYFEIYPLKSLLGANPHNIQPLRIPDIDLSRNAGLQDLMIGIHGDMPAALLERGETYGVIQRMISSACPTVLEQIRITMDLNPSAASSLIMSHVLLALRRAVCPLDQPFTPEKYTSMKSVELWIYSADETSKR

Radius of gyration: 24.48 Å; chains: 1; bounding box: 49×75×73 Å

Secondary structure (DSSP, 8-state):
------------------------------------------HHHHHHHHTT--EEEEES---S--SPPPGGGSPPPPTT--EEEEES-S--HHHHTT--EEEEE-SSHHHHHHHHHHHTT-SSHHHHHHHHGGGEEEEEE-GGGGGTT--TT--SPP-PPP---TT-TT--EEEEEEEES--HHHHT-HHHHHHHHHHHHHS-TTT--EEEEEEEE-TTT--HHHHHHHHHHHHHHHS-TTS---TTT-TT--EEEEEESS--GGG--

pLDDT: mean 72.39, std 21.97, range [23.67, 98.06]

Foldseek 3Di:
DDDDDDDDDDDDDDDDDDDDDDDDDDDDPDPPPPPDDDDDDDLVVVLVVQQQDQEAEEEQAADPDLDDPPPVSDRDFHQNHFKYWYWNHNADPLVVQWTKIWMFGDNGSVLVSQLNNQSSVDNDPQSSLLSSFQRTAEIETAQCSSCVVPDLPDPDQDPGDAHANLRHQNYAYYEYEDDDADDLSVLLDLSNLLSLLNRLVRHQLQRHAEYEYEYEYDAVNLDQVSLVSNVVSNCCSQAPPVHGPDCVRRVNHNDYYYHYDDHDPNNVD

Organism: Wolfiporia cocos (strain MD-104) (NCBI:txid742152)